Protein AF-A0A1C3E7U5-F1 (afdb_monomer_lite)

pLDDT: mean 91.64, std 12.28, range [31.23, 98.81]

InterPro domains:
  IPR004518 NTP pyrophosphohydrolase MazG-like domain [PF03819] (246-303)
  IPR005493 Ribonuclease E inhibitor RraA/RraA-like protein [PF03737] (19-162)
  IPR005493 Ribonuclease E inhibitor RraA/RraA-like protein [cd16841] (26-164)
  IPR036704 Ribonuclease E inhibitor RraA/RraA-like superfamily [SSF89562] (13-173)

Sequence (317 aa):
MQTSEIDMSFSDLATTDYGNVLGREHFFDHSIKPLWCDMPRISGPAYTVQLATGDNLMLHSAIYNAPKGSILVVDGVDCQHAVAGGNVCAVAQRRGIKGFVIAGVIRDLEEITDMQFPVYAKGIFPVPGKKEKYTLPNTPVVCGGVTVHTGDIIVADAEGIVSIPQSQAEHVFKLAKQKWQVETNITLSQWEEQHKQKIEHALAAAKQDAANLCSEDKQREDIMTLSELQKHIKSFDHAPQLADHYFLKLIEEVGELSEAIRKGNSGQPAANQLKGSIAEELYDVLYYVCALANIHHIDLDKTHELKEQLNKMKYNR

Foldseek 3Di:
DDPPPPPQQVLVDDPVLLVVPDDPLFFFAPLFAWADPPQRKAKAFEFEFEDAELAQQRVLVCLVVPAARYEYEYDNYEQAAANEELVSLVSSVVRRHQAYGYAYEHENVVSCVVVSHTYTYNYYDHHHGHNDDDDDGQDFDCRRNHTHGGGFMWIADRRGIGTHGNVCVVVSSVSSVVVVVVVVPDDPVRVVVVVVVVVVVVVVVVVVVVVVVVVVVVCVVVDQDLQNLLVVLCVPPADLVCLVVLVVQLVVLVVLLVVQVVVPQDDDDDPVPLPSHNNVSVVSNSSSVSRNCSSVVHDVVVVVVVVVVVCCVVVVD

Structure (mmCIF, N/CA/C/O backbone):
data_AF-A0A1C3E7U5-F1
#
_entry.id   AF-A0A1C3E7U5-F1
#
loop_
_atom_site.group_PDB
_atom_site.id
_atom_site.type_symbol
_atom_site.label_atom_id
_atom_site.label_alt_id
_atom_site.label_comp_id
_atom_site.label_asym_id
_atom_site.label_entity_id
_atom_site.label_seq_id
_atom_site.pdbx_PDB_ins_code
_atom_site.Cartn_x
_atom_site.Cartn_y
_atom_site.Cartn_z
_atom_site.occupancy
_atom_site.B_iso_or_equiv
_atom_site.auth_seq_id
_atom_site.auth_comp_id
_atom_site.auth_asym_id
_atom_site.auth_atom_id
_atom_site.pdbx_PDB_model_num
ATOM 1 N N . MET A 1 1 ? 5.600 -35.101 12.881 1.00 34.66 1 MET A N 1
ATOM 2 C CA . MET A 1 1 ? 4.337 -34.336 12.867 1.00 34.66 1 MET A CA 1
ATOM 3 C C . MET A 1 1 ? 4.365 -33.463 11.627 1.00 34.66 1 MET A C 1
ATOM 5 O O . MET A 1 1 ? 5.148 -32.528 11.591 1.00 34.66 1 MET A O 1
ATOM 9 N N . GLN A 1 2 ? 3.625 -33.838 10.583 1.00 31.23 2 GLN A N 1
ATOM 10 C CA . GLN A 1 2 ? 3.414 -32.981 9.415 1.00 31.23 2 GLN A CA 1
ATOM 11 C C . GLN A 1 2 ? 2.461 -31.866 9.848 1.00 31.23 2 GLN A C 1
ATOM 13 O O . GLN A 1 2 ? 1.276 -32.116 10.054 1.00 31.23 2 GLN A O 1
ATOM 18 N N . THR A 1 3 ? 2.980 -30.660 10.055 1.00 35.72 3 THR A N 1
ATOM 19 C CA . THR A 1 3 ? 2.163 -29.449 10.022 1.00 35.72 3 THR A CA 1
ATOM 20 C C . THR A 1 3 ? 1.592 -29.358 8.617 1.00 35.72 3 THR A C 1
ATOM 22 O O . THR A 1 3 ? 2.339 -29.180 7.659 1.00 35.72 3 THR A O 1
ATOM 25 N N . SER A 1 4 ? 0.286 -29.571 8.477 1.00 39.75 4 SER A N 1
ATOM 26 C CA . SER A 1 4 ? -0.436 -29.262 7.250 1.00 39.75 4 SER A CA 1
ATOM 27 C C . SER A 1 4 ? -0.258 -27.767 6.983 1.00 39.75 4 SER A C 1
ATOM 29 O O . SER A 1 4 ? -0.889 -26.953 7.658 1.00 39.75 4 SER A O 1
ATOM 31 N N . GLU A 1 5 ? 0.643 -27.405 6.070 1.00 43.31 5 GLU A N 1
ATOM 32 C CA . GLU A 1 5 ? 0.709 -26.053 5.523 1.00 43.31 5 GLU A CA 1
ATOM 33 C C . GLU A 1 5 ? -0.662 -25.761 4.917 1.00 43.31 5 GLU A C 1
ATOM 35 O O . GLU A 1 5 ? -1.066 -26.358 3.919 1.00 43.31 5 GLU A O 1
ATOM 40 N N . ILE A 1 6 ? -1.432 -24.906 5.586 1.00 51.03 6 ILE A N 1
ATOM 41 C CA . ILE A 1 6 ? -2.613 -24.308 4.982 1.00 51.03 6 ILE A CA 1
ATOM 42 C C . ILE A 1 6 ? -2.063 -23.465 3.834 1.00 51.03 6 ILE A C 1
ATOM 44 O O . ILE A 1 6 ? -1.372 -22.480 4.085 1.00 51.03 6 ILE A O 1
ATOM 48 N N . ASP A 1 7 ? -2.328 -23.876 2.596 1.00 63.94 7 ASP A N 1
ATOM 49 C CA . ASP A 1 7 ? -2.022 -23.081 1.409 1.00 63.94 7 ASP A CA 1
ATOM 50 C C . ASP A 1 7 ? -2.864 -21.795 1.475 1.00 63.94 7 ASP A C 1
ATOM 52 O O . ASP A 1 7 ? -4.066 -21.783 1.197 1.00 63.94 7 ASP A O 1
ATOM 56 N N . MET A 1 8 ? -2.266 -20.728 2.009 1.00 84.62 8 MET A N 1
ATOM 57 C CA . MET A 1 8 ? -2.903 -19.426 2.170 1.00 84.62 8 MET A CA 1
ATOM 58 C C . MET A 1 8 ? -2.777 -18.660 0.858 1.00 84.62 8 MET A C 1
ATOM 60 O O . MET A 1 8 ? -1.801 -17.949 0.622 1.00 84.62 8 MET A O 1
ATOM 64 N N . SER A 1 9 ? -3.790 -18.788 0.006 1.00 92.06 9 SER A N 1
ATOM 65 C CA . SER A 1 9 ? -3.931 -17.940 -1.176 1.00 92.06 9 SER A CA 1
ATOM 66 C C . SER A 1 9 ? -4.471 -16.572 -0.755 1.00 92.06 9 SER A C 1
ATOM 68 O O . SER A 1 9 ? -5.676 -16.359 -0.633 1.00 92.06 9 SER A O 1
ATOM 70 N N . PHE A 1 10 ? -3.571 -15.622 -0.498 1.00 96.94 10 PHE A N 1
ATOM 71 C CA . PHE A 1 10 ? -3.939 -14.259 -0.091 1.00 96.94 10 PHE A CA 1
ATOM 72 C C . PHE A 1 10 ? -4.788 -13.527 -1.142 1.00 96.94 10 PHE A C 1
ATOM 74 O O . PHE A 1 10 ? -5.588 -12.662 -0.791 1.00 96.94 10 PHE A O 1
ATOM 81 N N . SER A 1 11 ? -4.668 -13.903 -2.416 1.00 95.75 11 SER A N 1
ATOM 82 C CA . SER A 1 11 ? -5.506 -13.409 -3.509 1.00 95.75 11 SER A CA 1
ATOM 83 C C . SER A 1 11 ? -6.951 -13.924 -3.481 1.00 95.75 11 SER A C 1
ATOM 85 O O . SER A 1 11 ? -7.775 -13.433 -4.246 1.00 95.75 11 SER A O 1
ATOM 87 N N . ASP A 1 12 ? -7.312 -14.865 -2.608 1.00 95.75 12 ASP A N 1
ATOM 88 C CA . ASP A 1 12 ? -8.716 -15.283 -2.467 1.00 95.75 12 ASP A CA 1
ATOM 89 C C . ASP A 1 12 ? -9.592 -14.158 -1.890 1.00 95.75 12 ASP A C 1
ATOM 91 O O . ASP A 1 12 ? -10.795 -14.117 -2.138 1.00 95.75 12 ASP A O 1
ATOM 95 N N . LEU A 1 13 ? -8.983 -13.224 -1.153 1.00 96.75 13 LEU A N 1
ATOM 96 C CA . LEU A 1 13 ? -9.640 -12.074 -0.533 1.00 96.75 13 LEU A CA 1
ATOM 97 C C . LEU A 1 13 ? -9.304 -10.779 -1.282 1.00 96.75 13 LEU A C 1
ATOM 99 O O . LEU A 1 13 ? -8.220 -10.645 -1.857 1.00 96.75 13 LEU A O 1
ATOM 103 N N . ALA A 1 14 ? -10.244 -9.837 -1.294 1.00 97.12 14 ALA A N 1
ATOM 104 C CA . ALA A 1 14 ? -10.065 -8.507 -1.864 1.00 97.12 14 ALA A CA 1
ATOM 105 C C . ALA A 1 14 ? -9.160 -7.634 -1.001 1.00 97.12 14 ALA A C 1
ATOM 107 O O . ALA A 1 14 ? -9.044 -7.830 0.209 1.00 97.12 14 ALA A O 1
ATOM 108 N N . THR A 1 15 ? -8.546 -6.618 -1.606 1.00 97.75 15 THR A N 1
ATOM 109 C CA . THR A 1 15 ? -7.793 -5.614 -0.837 1.00 97.75 15 THR A CA 1
ATOM 110 C C . THR A 1 15 ? -8.678 -4.905 0.196 1.00 97.75 15 THR A C 1
ATOM 112 O O . THR A 1 15 ? -8.207 -4.596 1.291 1.00 97.75 15 THR A O 1
ATOM 115 N N . THR A 1 16 ? -9.975 -4.751 -0.086 1.00 97.25 16 THR A N 1
ATOM 116 C CA . THR A 1 16 ? -10.989 -4.220 0.840 1.00 97.25 16 THR A CA 1
ATOM 117 C C . THR A 1 16 ? -11.242 -5.122 2.053 1.00 97.25 16 THR A C 1
ATOM 119 O O . THR A 1 16 ? -11.399 -4.607 3.160 1.00 97.25 16 THR A O 1
ATOM 122 N N . ASP A 1 17 ? -11.158 -6.449 1.909 1.00 97.81 17 ASP A N 1
ATOM 123 C CA . ASP A 1 17 ? -11.249 -7.390 3.040 1.00 97.81 17 ASP A CA 1
ATOM 124 C C . ASP A 1 17 ? -10.085 -7.202 4.019 1.00 97.81 17 ASP A C 1
ATOM 126 O O . ASP A 1 17 ? -10.262 -7.249 5.240 1.00 97.81 17 ASP A O 1
ATOM 130 N N . TYR A 1 18 ? -8.888 -6.928 3.492 1.00 98.06 18 TYR A N 1
ATOM 131 C CA . TYR A 1 18 ? -7.738 -6.545 4.311 1.00 98.06 18 TYR A CA 1
ATOM 132 C C . TYR A 1 18 ? -7.902 -5.134 4.900 1.00 98.06 18 TYR A C 1
ATOM 134 O O . TYR A 1 18 ? -7.480 -4.893 6.030 1.00 98.06 18 TYR A O 1
ATOM 142 N N . GLY A 1 19 ? -8.564 -4.215 4.188 1.00 96.94 19 GLY A N 1
ATOM 143 C CA . GLY A 1 19 ? -8.924 -2.871 4.672 1.00 96.94 19 GLY A CA 1
ATOM 144 C C . GLY A 1 19 ? -9.853 -2.879 5.883 1.00 96.94 19 GLY A C 1
ATOM 145 O O . GLY A 1 19 ? -9.800 -1.980 6.717 1.00 96.94 19 GLY A O 1
ATOM 146 N N . ASN A 1 20 ? -10.640 -3.941 6.045 1.00 94.44 20 ASN A N 1
ATOM 147 C CA . ASN A 1 20 ? -11.487 -4.135 7.217 1.00 94.44 20 ASN A CA 1
ATOM 148 C C . ASN A 1 20 ? -10.706 -4.573 8.471 1.00 94.44 20 ASN A C 1
ATOM 150 O O . ASN A 1 20 ? -11.300 -4.647 9.555 1.00 94.44 20 ASN A O 1
ATOM 154 N N . VAL A 1 21 ? -9.417 -4.919 8.358 1.00 96.69 21 VAL A N 1
ATOM 155 C CA . VAL A 1 21 ? -8.610 -5.463 9.469 1.00 96.69 21 VAL A CA 1
ATOM 156 C C . VAL A 1 21 ? -7.288 -4.735 9.713 1.00 96.69 21 VAL A C 1
ATOM 158 O O . VAL A 1 21 ? -6.819 -4.740 10.848 1.00 96.69 21 VAL A O 1
ATOM 161 N N . LEU A 1 22 ? -6.696 -4.114 8.693 1.00 96.44 22 LEU A N 1
ATOM 162 C CA . LEU A 1 22 ? -5.431 -3.382 8.783 1.00 96.44 22 LEU A CA 1
ATOM 163 C C . LEU A 1 22 ? -5.639 -1.864 8.818 1.00 96.44 22 LEU A C 1
ATOM 165 O O . LEU A 1 22 ? -6.626 -1.342 8.305 1.00 96.44 22 LEU A O 1
ATOM 169 N N . GLY A 1 23 ? -4.665 -1.153 9.394 1.00 95.38 23 GLY A N 1
ATOM 170 C CA . GLY A 1 23 ? -4.602 0.308 9.376 1.00 95.38 23 GLY A CA 1
ATOM 171 C C . GLY A 1 23 ? -4.174 0.883 8.019 1.00 95.38 23 GLY A C 1
ATOM 172 O O . GLY A 1 23 ? -3.614 0.192 7.163 1.00 95.38 23 GLY A O 1
ATOM 173 N N . ARG A 1 24 ? -4.424 2.185 7.821 1.00 96.06 24 ARG A N 1
ATOM 174 C CA . ARG A 1 24 ? -4.169 2.924 6.567 1.00 96.06 24 ARG A CA 1
ATOM 175 C C . ARG A 1 24 ? -2.705 2.873 6.119 1.00 96.06 24 ARG A C 1
ATOM 177 O O . ARG A 1 24 ? -2.439 2.951 4.920 1.00 96.06 24 ARG A O 1
ATOM 184 N N . GLU A 1 25 ? -1.777 2.753 7.056 1.00 96.19 25 GLU A N 1
ATOM 185 C CA . GLU A 1 25 ? -0.329 2.679 6.853 1.00 96.19 25 GLU A CA 1
ATOM 186 C C . GLU A 1 25 ? 0.126 1.462 6.034 1.00 96.19 25 GLU A C 1
ATOM 188 O O . GLU A 1 25 ? 1.237 1.466 5.511 1.00 96.19 25 GLU A O 1
ATOM 193 N N . HIS A 1 26 ? -0.733 0.451 5.876 1.00 98.19 26 HIS A N 1
ATOM 194 C CA . HIS A 1 26 ? -0.467 -0.736 5.059 1.00 98.19 26 HIS A CA 1
ATOM 195 C C . HIS A 1 26 ? -0.867 -0.580 3.585 1.00 98.19 26 HIS A C 1
ATOM 197 O O . HIS A 1 26 ? -0.514 -1.427 2.762 1.00 98.19 26 HIS A O 1
ATOM 203 N N . PHE A 1 27 ? -1.611 0.475 3.243 1.00 98.56 27 PHE A N 1
ATOM 204 C CA . PHE A 1 27 ? -2.204 0.667 1.919 1.00 98.56 27 PHE A CA 1
ATOM 205 C C . PHE A 1 27 ? -1.421 1.688 1.106 1.00 98.56 27 PHE A C 1
ATOM 207 O O . PHE A 1 27 ? -1.154 2.804 1.563 1.00 98.56 27 PHE A O 1
ATOM 214 N N . PHE A 1 28 ? -1.069 1.310 -0.120 1.00 98.62 28 PHE A N 1
ATOM 215 C CA . PHE A 1 28 ? -0.284 2.164 -1.003 1.00 98.62 28 PHE A CA 1
ATOM 216 C C . PHE A 1 28 ? -1.102 3.377 -1.446 1.00 98.62 28 PHE A C 1
ATOM 218 O O . PHE A 1 28 ? -2.333 3.356 -1.495 1.00 98.62 28 PHE A O 1
ATOM 225 N N . ASP A 1 29 ? -0.400 4.457 -1.768 1.00 97.69 29 ASP A N 1
ATOM 226 C CA . ASP A 1 29 ? -0.991 5.651 -2.349 1.00 97.69 29 ASP A CA 1
ATOM 227 C C . ASP A 1 29 ? -1.777 5.324 -3.627 1.00 97.69 29 ASP A C 1
ATOM 229 O O . ASP A 1 29 ? -1.282 4.636 -4.523 1.00 97.69 29 ASP A O 1
ATOM 233 N N . HIS A 1 30 ? -2.991 5.870 -3.724 1.00 96.44 30 HIS A N 1
ATOM 234 C CA . HIS A 1 30 ? -3.942 5.571 -4.796 1.00 96.44 30 HIS A CA 1
ATOM 235 C C . HIS A 1 30 ? -3.457 5.998 -6.193 1.00 96.44 30 HIS A C 1
ATOM 237 O O . HIS A 1 30 ? -4.072 5.640 -7.200 1.00 96.44 30 HIS A O 1
ATOM 243 N N . SER A 1 31 ? -2.389 6.803 -6.286 1.00 97.12 31 SER A N 1
ATOM 244 C CA . SER A 1 31 ? -1.762 7.103 -7.573 1.00 97.12 31 SER A CA 1
ATOM 245 C C . SER A 1 31 ? -1.137 5.863 -8.210 1.00 97.12 31 SER A C 1
ATOM 247 O O . SER A 1 31 ? -1.054 5.817 -9.434 1.00 97.12 31 SER A O 1
ATOM 249 N N . ILE A 1 32 ? -0.737 4.857 -7.423 1.00 98.25 32 ILE A N 1
ATOM 250 C CA . ILE A 1 32 ? -0.240 3.571 -7.917 1.00 98.25 32 ILE A CA 1
ATOM 251 C C . ILE A 1 32 ? -1.440 2.647 -8.126 1.00 98.25 32 ILE A C 1
ATOM 253 O O . ILE A 1 32 ? -2.043 2.164 -7.171 1.00 98.25 32 ILE A O 1
ATOM 257 N N . LYS A 1 33 ? -1.791 2.406 -9.387 1.00 97.19 33 LYS A N 1
ATOM 258 C CA . LYS A 1 33 ? -3.051 1.759 -9.770 1.00 97.19 33 LYS A CA 1
ATOM 259 C C . LYS A 1 33 ? -2.854 0.754 -10.907 1.00 97.19 33 LYS A C 1
ATOM 261 O O . LYS A 1 33 ? -1.823 0.817 -11.587 1.00 97.19 33 LYS A O 1
ATOM 266 N N . PRO A 1 34 ? -3.812 -0.161 -11.143 1.00 97.50 34 PRO A N 1
ATOM 267 C CA . PRO A 1 34 ? -3.838 -0.948 -12.373 1.00 97.50 34 PRO A CA 1
ATOM 268 C C . PRO A 1 34 ? -3.815 -0.036 -13.604 1.00 97.50 34 PRO A C 1
ATOM 270 O O . PRO A 1 34 ? -4.486 0.998 -13.642 1.00 97.50 34 PRO A O 1
ATOM 273 N N . LEU A 1 35 ? -3.038 -0.415 -14.618 1.00 95.69 35 LEU A N 1
ATOM 274 C CA . LEU A 1 35 ? -2.914 0.368 -15.853 1.00 95.69 35 LEU A CA 1
ATOM 275 C C . LEU A 1 35 ? -3.845 -0.089 -16.982 1.00 95.69 35 LEU A C 1
ATOM 277 O O . LEU A 1 35 ? -3.941 0.595 -17.998 1.00 95.69 35 LEU A O 1
ATOM 281 N N . TRP A 1 36 ? -4.526 -1.218 -16.809 1.00 95.81 36 TRP A N 1
ATOM 282 C CA . TRP A 1 36 ? -5.456 -1.787 -17.780 1.00 95.81 36 TRP A CA 1
ATOM 283 C C . TRP A 1 36 ? -6.634 -2.463 -17.064 1.00 95.81 36 TRP A C 1
ATOM 285 O O . TRP A 1 36 ? -6.552 -2.792 -15.878 1.00 95.81 36 TRP A O 1
ATOM 295 N N . CYS A 1 37 ? -7.761 -2.585 -17.769 1.00 93.25 37 CYS A N 1
ATOM 296 C CA . CYS A 1 37 ? -9.002 -3.141 -17.220 1.00 93.25 37 CYS A CA 1
ATOM 297 C C . CYS A 1 37 ? -8.900 -4.659 -17.056 1.00 93.25 37 CYS A C 1
ATOM 299 O O . CYS A 1 37 ? -8.193 -5.304 -17.816 1.00 93.25 37 CYS A O 1
ATOM 301 N N . ASP A 1 38 ? -9.628 -5.231 -16.098 1.00 92.19 38 ASP A N 1
ATOM 302 C CA . ASP A 1 38 ? -9.680 -6.686 -15.871 1.00 92.19 38 ASP A CA 1
ATOM 303 C C . ASP A 1 38 ? -8.323 -7.328 -15.526 1.00 92.19 38 ASP A C 1
ATOM 305 O O . ASP A 1 38 ? -8.110 -8.530 -15.705 1.00 92.19 38 ASP A O 1
ATOM 309 N N . MET A 1 39 ? -7.396 -6.529 -14.990 1.00 95.81 39 MET A N 1
ATOM 310 C CA . MET A 1 39 ? -6.121 -7.027 -14.490 1.00 95.81 39 MET A CA 1
ATOM 311 C C . MET A 1 39 ? -6.351 -8.011 -13.334 1.00 95.81 39 MET A C 1
ATOM 313 O O . MET A 1 39 ? -7.094 -7.689 -12.401 1.00 95.81 39 MET A O 1
ATOM 317 N N . PRO A 1 40 ? -5.735 -9.209 -13.357 1.00 92.75 40 PRO A N 1
ATOM 318 C CA . PRO A 1 40 ? -6.007 -10.206 -12.340 1.00 92.75 40 PRO A CA 1
ATOM 319 C C . PRO A 1 40 ? -5.470 -9.744 -10.987 1.00 92.75 40 PRO A C 1
ATOM 321 O O . PRO A 1 40 ? -4.378 -9.174 -10.884 1.00 92.75 40 PRO A O 1
ATOM 324 N N . ARG A 1 41 ? -6.226 -10.057 -9.931 1.00 97.00 41 ARG A N 1
ATOM 325 C CA . ARG A 1 41 ? -5.736 -9.931 -8.562 1.00 97.00 41 ARG A CA 1
ATOM 326 C C . ARG A 1 41 ? -4.525 -10.836 -8.380 1.00 97.00 41 ARG A C 1
ATOM 328 O O . ARG A 1 41 ? -4.528 -11.998 -8.788 1.00 97.00 41 ARG A O 1
ATOM 335 N N . ILE A 1 42 ? -3.506 -10.306 -7.722 1.00 98.12 42 ILE A N 1
ATOM 336 C CA . ILE A 1 42 ? -2.292 -11.046 -7.400 1.00 98.12 42 ILE A CA 1
ATOM 337 C C . ILE A 1 42 ? -2.005 -10.991 -5.912 1.00 98.12 42 ILE A C 1
ATOM 339 O O . ILE A 1 42 ? -2.326 -10.019 -5.230 1.00 98.12 42 ILE A O 1
ATOM 343 N N . SER A 1 43 ? -1.328 -12.029 -5.435 1.00 98.56 43 SER A N 1
ATOM 344 C CA . SER A 1 43 ? -0.646 -11.991 -4.153 1.00 98.56 43 SER A CA 1
ATOM 345 C C . SER A 1 43 ? 0.686 -12.724 -4.206 1.00 98.56 43 SER A C 1
ATOM 347 O O . SER A 1 43 ? 0.841 -13.677 -4.976 1.00 98.56 43 SER A O 1
ATOM 349 N N . GLY A 1 44 ? 1.633 -12.305 -3.374 1.00 98.19 44 GLY A N 1
ATOM 350 C CA . GLY A 1 44 ? 2.938 -12.949 -3.258 1.00 98.19 44 GLY A CA 1
ATOM 351 C C . GLY A 1 44 ? 3.902 -12.176 -2.360 1.00 98.19 44 GLY A C 1
ATOM 352 O O . GLY A 1 44 ? 3.629 -11.025 -2.014 1.00 98.19 44 GLY A O 1
ATOM 353 N N . PRO A 1 45 ? 5.036 -12.789 -1.979 1.00 98.38 45 PRO A N 1
ATOM 354 C CA . PRO A 1 45 ? 6.050 -12.115 -1.183 1.00 98.38 45 PRO A CA 1
ATOM 355 C C . PRO A 1 45 ? 6.694 -10.974 -1.977 1.00 98.38 45 PRO A C 1
ATOM 357 O O . PRO A 1 45 ? 7.086 -11.140 -3.139 1.00 98.38 45 PRO A O 1
ATOM 360 N N . ALA A 1 46 ? 6.841 -9.824 -1.333 1.00 98.62 46 ALA A N 1
ATOM 361 C CA . ALA A 1 46 ? 7.543 -8.669 -1.850 1.00 98.62 46 ALA A CA 1
ATOM 362 C C . ALA A 1 46 ? 9.017 -9.014 -2.067 1.00 98.62 46 ALA A C 1
ATOM 364 O O . ALA A 1 46 ? 9.678 -9.582 -1.196 1.00 98.62 46 ALA A O 1
ATOM 365 N N . TYR A 1 47 ? 9.546 -8.612 -3.214 1.00 98.62 47 TYR A N 1
ATOM 366 C CA . TYR A 1 47 ? 10.975 -8.465 -3.441 1.00 98.62 47 TYR A CA 1
ATOM 367 C C . TYR A 1 47 ? 11.246 -6.979 -3.649 1.00 98.62 47 TYR A C 1
ATOM 369 O O . TYR A 1 47 ? 10.820 -6.398 -4.652 1.00 98.62 47 TYR A O 1
ATOM 377 N N . THR A 1 48 ? 11.882 -6.341 -2.671 1.00 98.50 48 THR A N 1
ATOM 378 C CA . THR A 1 48 ? 12.023 -4.883 -2.657 1.00 98.50 48 THR A CA 1
ATOM 379 C C . THR A 1 48 ? 13.183 -4.436 -3.536 1.00 98.50 48 THR A C 1
ATOM 381 O O . THR A 1 48 ? 14.270 -5.017 -3.527 1.00 98.50 48 THR A O 1
ATOM 384 N N . VAL A 1 49 ? 12.949 -3.389 -4.326 1.00 98.00 49 VAL A N 1
ATOM 385 C CA . VAL A 1 49 ? 13.922 -2.856 -5.277 1.00 98.00 49 VAL A CA 1
ATOM 386 C C . VAL A 1 49 ? 13.984 -1.344 -5.137 1.00 98.00 49 VAL A C 1
ATOM 388 O O . VAL A 1 49 ? 13.112 -0.617 -5.610 1.00 98.00 49 VAL A O 1
ATOM 391 N N . GLN A 1 50 ? 15.056 -0.862 -4.518 1.00 97.75 50 GLN A N 1
ATOM 392 C CA . GLN A 1 50 ? 15.389 0.554 -4.542 1.00 97.75 50 GLN A CA 1
ATOM 393 C C . GLN A 1 50 ? 16.051 0.877 -5.882 1.00 97.75 50 GLN A C 1
ATOM 395 O O . GLN A 1 50 ? 17.067 0.276 -6.215 1.00 97.75 50 GLN A O 1
ATOM 400 N N . LEU A 1 51 ? 15.526 1.827 -6.646 1.00 97.06 51 LEU A N 1
ATOM 401 C CA . LEU A 1 51 ? 16.187 2.380 -7.828 1.00 97.06 51 LEU A CA 1
ATOM 402 C C . LEU A 1 51 ? 16.814 3.739 -7.514 1.00 97.06 51 LEU A C 1
ATOM 404 O O . LEU A 1 51 ? 16.680 4.285 -6.415 1.00 97.06 51 LEU A O 1
ATOM 408 N N . ALA A 1 52 ? 17.528 4.265 -8.503 1.00 96.25 52 ALA A N 1
ATOM 409 C CA . ALA A 1 52 ? 17.959 5.649 -8.538 1.00 96.25 52 ALA A CA 1
ATOM 410 C C . ALA A 1 52 ? 17.218 6.378 -9.663 1.00 96.25 52 ALA A C 1
ATOM 412 O O . ALA A 1 52 ? 16.961 5.804 -10.721 1.00 96.25 52 ALA A O 1
ATOM 413 N N . THR A 1 53 ? 16.932 7.663 -9.462 1.00 95.38 53 THR A N 1
ATOM 414 C CA . THR A 1 53 ? 16.184 8.487 -10.418 1.00 95.38 53 THR A CA 1
ATOM 415 C C . THR A 1 53 ? 16.773 8.405 -11.833 1.00 95.38 53 THR A C 1
ATOM 417 O O . THR A 1 53 ? 17.992 8.565 -12.016 1.00 95.38 53 THR A O 1
ATOM 420 N N . GLY A 1 54 ? 15.901 8.160 -12.817 1.00 96.19 54 GLY A N 1
ATOM 421 C CA . GLY A 1 54 ? 16.241 7.979 -14.229 1.00 96.19 54 GLY A CA 1
ATOM 422 C C . GLY A 1 54 ? 16.913 6.650 -14.598 1.00 96.19 54 GLY A C 1
ATOM 423 O O . GLY A 1 54 ? 17.390 6.523 -15.726 1.00 96.19 54 GLY A O 1
ATOM 424 N N . ASP A 1 55 ? 16.984 5.669 -13.694 1.00 97.69 55 ASP A N 1
ATOM 425 C CA . ASP A 1 55 ? 17.697 4.401 -13.901 1.00 97.69 55 ASP A CA 1
ATOM 426 C C . ASP A 1 55 ? 16.827 3.172 -13.587 1.00 97.69 55 ASP A C 1
ATOM 428 O O . ASP A 1 55 ? 16.005 3.200 -12.674 1.00 97.69 55 ASP A O 1
ATOM 432 N N . ASN A 1 56 ? 17.009 2.080 -14.335 1.00 97.50 56 ASN A N 1
ATOM 433 C CA . ASN A 1 56 ? 16.296 0.813 -14.154 1.00 97.50 56 ASN A CA 1
ATOM 434 C C . ASN A 1 56 ? 17.209 -0.419 -14.031 1.00 97.50 56 ASN A C 1
ATOM 436 O O . ASN A 1 56 ? 16.700 -1.543 -14.020 1.00 97.50 56 ASN A O 1
ATOM 440 N N . LEU A 1 57 ? 18.533 -0.252 -13.887 1.00 98.06 57 LEU A N 1
ATOM 441 C CA . LEU A 1 57 ? 19.494 -1.358 -13.763 1.00 98.06 57 LEU A CA 1
ATOM 442 C C . LEU A 1 57 ? 19.073 -2.372 -12.695 1.00 98.06 57 LEU A C 1
ATOM 444 O O . LEU A 1 57 ? 19.082 -3.583 -12.928 1.00 98.06 57 LEU A O 1
ATOM 448 N N . MET A 1 58 ? 18.675 -1.876 -11.527 1.00 98.12 58 MET A N 1
ATOM 449 C CA . MET A 1 58 ? 18.384 -2.735 -10.385 1.00 98.12 58 MET A CA 1
ATOM 450 C C . MET A 1 58 ? 17.037 -3.459 -10.502 1.00 98.12 58 MET A C 1
ATOM 452 O O . MET A 1 58 ? 16.918 -4.557 -9.962 1.00 98.12 58 MET A O 1
ATOM 456 N N . LEU A 1 59 ? 16.081 -2.966 -11.307 1.00 98.12 59 LEU A N 1
ATOM 457 C CA . LEU A 1 59 ? 14.891 -3.748 -11.677 1.00 98.12 59 LEU A CA 1
ATOM 458 C C . LEU A 1 59 ? 15.300 -4.947 -12.534 1.00 98.12 59 LEU A C 1
ATOM 460 O O . LEU A 1 59 ? 14.886 -6.075 -12.272 1.00 98.12 59 LEU A O 1
ATOM 464 N N . HIS A 1 60 ? 16.135 -4.707 -13.549 1.00 98.25 60 HIS A N 1
ATOM 465 C CA . HIS A 1 60 ? 16.633 -5.777 -14.405 1.00 98.25 60 HIS A CA 1
ATOM 466 C C . HIS A 1 60 ? 17.377 -6.832 -13.585 1.00 98.25 60 HIS A C 1
ATOM 468 O O . HIS A 1 60 ? 17.103 -8.016 -13.747 1.00 98.25 60 HIS A O 1
ATOM 474 N N . SER A 1 61 ? 18.257 -6.415 -12.670 1.00 98.12 61 SER A N 1
ATOM 475 C CA . SER A 1 61 ? 18.928 -7.327 -11.739 1.00 98.12 61 SER A CA 1
ATOM 476 C C . SER A 1 61 ? 17.925 -8.115 -10.886 1.00 98.12 61 SER A C 1
ATOM 478 O O . SER A 1 61 ? 18.017 -9.340 -10.800 1.00 98.12 61 SER A O 1
ATOM 480 N N . ALA A 1 62 ? 16.922 -7.452 -10.306 1.00 98.19 62 ALA A N 1
ATOM 481 C CA . ALA A 1 62 ? 15.928 -8.094 -9.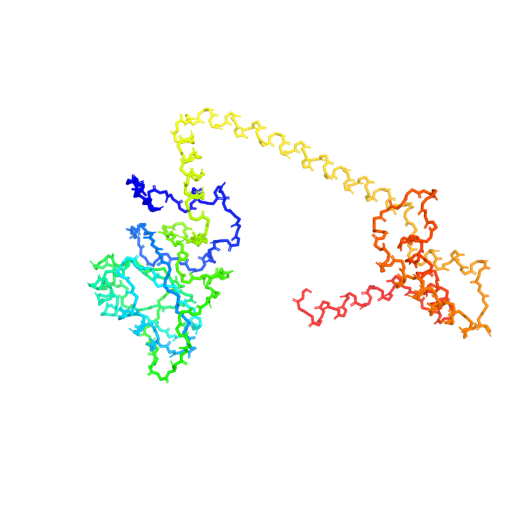450 1.00 98.19 62 ALA A CA 1
ATOM 482 C C . ALA A 1 62 ? 15.131 -9.191 -10.173 1.00 98.19 62 ALA A C 1
ATOM 484 O O . ALA A 1 62 ? 14.910 -10.248 -9.595 1.00 98.19 62 ALA A O 1
ATOM 485 N N . ILE A 1 63 ? 14.793 -9.015 -11.455 1.00 98.50 63 ILE A N 1
ATOM 486 C CA . ILE A 1 63 ? 14.111 -10.049 -12.259 1.00 98.50 63 ILE A CA 1
ATOM 487 C C . ILE A 1 63 ? 14.903 -11.368 -12.294 1.00 98.50 63 ILE A C 1
ATOM 489 O O . ILE A 1 63 ? 14.316 -12.452 -12.310 1.00 98.50 63 ILE A O 1
ATOM 493 N N . TYR A 1 64 ? 16.237 -11.299 -12.286 1.00 98.12 64 TYR A N 1
ATOM 494 C CA . TYR A 1 64 ? 17.093 -12.486 -12.295 1.00 98.12 64 TYR A CA 1
ATOM 495 C C . TYR A 1 64 ? 17.332 -13.093 -10.908 1.00 98.12 64 TYR A C 1
ATOM 497 O O . TYR A 1 64 ? 17.691 -14.266 -10.830 1.00 98.12 64 TYR A O 1
ATOM 505 N N . ASN A 1 65 ? 17.111 -12.341 -9.832 1.00 97.62 65 ASN A N 1
ATOM 506 C CA . ASN A 1 65 ? 17.456 -12.759 -8.470 1.00 97.62 65 ASN A CA 1
ATOM 507 C C . ASN A 1 65 ? 16.236 -13.074 -7.594 1.00 97.62 65 ASN A C 1
ATOM 509 O O . ASN A 1 65 ? 16.348 -13.858 -6.654 1.00 97.62 65 ASN A O 1
ATOM 513 N N . ALA A 1 66 ? 15.077 -12.496 -7.903 1.00 97.88 66 ALA A N 1
ATOM 514 C CA . ALA A 1 66 ? 13.861 -12.702 -7.138 1.00 97.88 66 ALA A CA 1
ATOM 515 C C . ALA A 1 66 ? 13.362 -14.159 -7.253 1.00 97.88 66 ALA A C 1
ATOM 517 O O . ALA A 1 66 ? 13.353 -14.725 -8.355 1.00 97.88 66 ALA A O 1
ATOM 518 N N . PRO A 1 67 ? 12.936 -14.777 -6.135 1.00 97.94 67 PRO A N 1
ATOM 519 C CA . PRO A 1 67 ? 12.308 -16.090 -6.154 1.00 97.94 67 PRO A CA 1
ATOM 520 C C . PRO A 1 67 ? 11.055 -16.135 -7.038 1.00 97.94 67 PRO A C 1
ATOM 522 O O . PRO A 1 67 ? 10.328 -15.154 -7.207 1.00 97.94 67 PRO A O 1
ATOM 525 N N . LYS A 1 68 ? 10.755 -17.322 -7.574 1.00 98.38 68 LYS A N 1
ATOM 526 C CA . LYS A 1 68 ? 9.478 -17.574 -8.249 1.00 98.38 68 LYS A CA 1
ATOM 527 C C . LYS A 1 68 ? 8.325 -17.306 -7.275 1.00 98.38 68 LYS A C 1
ATOM 529 O O . LYS A 1 68 ? 8.358 -17.766 -6.140 1.00 98.38 68 LYS A O 1
ATOM 534 N N . GLY A 1 69 ? 7.290 -16.613 -7.742 1.00 98.12 69 GLY A N 1
ATOM 535 C CA . GLY A 1 69 ? 6.140 -16.208 -6.934 1.00 98.12 69 GLY A CA 1
ATOM 536 C C . GLY A 1 69 ? 6.240 -14.790 -6.371 1.00 98.12 69 GLY A C 1
ATOM 537 O O . GLY A 1 69 ? 5.230 -14.273 -5.903 1.00 98.12 69 GLY A O 1
ATOM 538 N N . SER A 1 70 ? 7.406 -14.142 -6.442 1.00 98.50 70 SER A N 1
ATOM 539 C CA . SER A 1 70 ? 7.584 -12.791 -5.907 1.00 98.50 70 SER A CA 1
ATOM 540 C C . SER A 1 70 ? 6.834 -11.718 -6.695 1.00 98.50 70 SER A C 1
ATOM 542 O O . SER A 1 70 ? 6.639 -11.826 -7.909 1.00 98.50 70 SER A O 1
ATOM 544 N N . ILE A 1 71 ? 6.481 -10.644 -5.991 1.00 98.81 71 ILE A N 1
ATOM 545 C CA . ILE A 1 71 ? 6.030 -9.370 -6.558 1.00 98.81 71 ILE A CA 1
ATOM 546 C C . ILE A 1 71 ? 7.155 -8.360 -6.343 1.00 98.81 71 ILE A C 1
ATOM 548 O O . ILE A 1 71 ? 7.598 -8.172 -5.211 1.00 98.81 71 ILE A O 1
ATOM 552 N N . LEU A 1 72 ? 7.645 -7.720 -7.408 1.00 98.69 72 LEU A N 1
ATOM 553 C CA . LEU A 1 72 ? 8.683 -6.699 -7.241 1.00 98.69 72 LEU A CA 1
ATOM 554 C C . LEU A 1 72 ? 8.033 -5.385 -6.826 1.00 98.69 72 LEU A C 1
ATOM 556 O O . LEU A 1 72 ? 7.181 -4.866 -7.547 1.00 98.69 72 LEU A O 1
ATOM 560 N N . VAL A 1 73 ? 8.472 -4.848 -5.690 1.00 98.69 73 VAL A N 1
ATOM 561 C CA . VAL A 1 73 ? 8.019 -3.560 -5.158 1.00 98.69 73 VAL A CA 1
ATOM 562 C C . VAL A 1 73 ? 9.143 -2.552 -5.331 1.00 98.69 73 VAL A C 1
ATOM 564 O O . VAL A 1 73 ? 10.220 -2.709 -4.755 1.00 98.69 73 VAL A O 1
ATOM 567 N N . VAL A 1 74 ? 8.904 -1.548 -6.168 1.00 98.25 74 VAL A N 1
ATOM 568 C CA . VAL A 1 74 ? 9.944 -0.701 -6.748 1.00 98.25 74 VAL A CA 1
ATOM 569 C C . VAL A 1 74 ? 9.730 0.758 -6.362 1.00 98.25 74 VAL A C 1
ATOM 571 O O . VAL A 1 74 ? 8.660 1.326 -6.600 1.00 98.25 74 VAL A O 1
ATOM 574 N N . ASP A 1 75 ? 10.772 1.373 -5.810 1.00 96.56 75 ASP A N 1
ATOM 575 C CA . ASP A 1 75 ? 10.801 2.787 -5.420 1.00 96.56 75 ASP A CA 1
ATOM 576 C C . ASP A 1 75 ? 12.094 3.485 -5.900 1.00 96.56 75 ASP A C 1
ATOM 578 O O . ASP A 1 75 ? 12.939 2.856 -6.536 1.00 96.56 75 ASP A O 1
ATOM 582 N N . GLY A 1 76 ? 12.259 4.788 -5.640 1.00 87.25 76 GLY A N 1
ATOM 583 C CA . GLY A 1 76 ? 13.454 5.559 -6.017 1.00 87.25 76 GLY A CA 1
ATOM 584 C C . GLY A 1 76 ? 13.450 6.068 -7.455 1.00 87.25 76 GLY A C 1
ATOM 585 O O . GLY A 1 76 ? 14.504 6.326 -8.039 1.00 87.25 76 GLY A O 1
ATOM 586 N N . VAL A 1 77 ? 12.260 6.181 -8.036 1.00 89.62 77 VAL A N 1
ATOM 587 C CA . VAL A 1 77 ? 12.024 6.494 -9.448 1.00 89.62 77 VAL A CA 1
ATOM 588 C C . VAL A 1 77 ? 11.439 7.895 -9.626 1.00 89.62 77 VAL A C 1
ATOM 590 O O . VAL A 1 77 ? 10.973 8.518 -8.676 1.00 89.62 77 VAL A O 1
ATOM 593 N N . ASP A 1 78 ? 11.457 8.393 -10.861 1.00 89.44 78 ASP A N 1
ATOM 594 C CA . ASP A 1 78 ? 10.673 9.558 -11.279 1.00 89.44 78 ASP A CA 1
ATOM 595 C C . ASP A 1 78 ? 9.462 9.119 -12.128 1.00 89.44 78 ASP A C 1
ATOM 597 O O . ASP A 1 78 ? 9.199 7.931 -12.322 1.00 89.44 78 ASP A O 1
ATOM 601 N N . CYS A 1 79 ? 8.695 10.092 -12.620 1.00 95.94 79 CYS A N 1
ATOM 602 C CA . CYS A 1 79 ? 7.646 9.876 -13.625 1.00 95.94 79 CYS A CA 1
ATOM 603 C C . CYS A 1 79 ? 8.067 10.370 -15.024 1.00 95.94 79 CYS A C 1
ATOM 605 O O . CYS A 1 79 ? 7.214 10.656 -15.855 1.00 95.94 79 CYS A O 1
ATOM 607 N N . GLN A 1 80 ? 9.373 10.518 -15.261 1.00 96.69 80 GLN A N 1
ATOM 608 C CA . GLN A 1 80 ? 9.978 11.003 -16.508 1.00 96.69 80 GLN A CA 1
ATOM 609 C C . GLN A 1 80 ? 10.705 9.884 -17.271 1.00 96.69 80 GLN A C 1
ATOM 611 O O . GLN A 1 80 ? 11.094 10.073 -18.419 1.00 96.69 80 GLN A O 1
ATOM 616 N N . HIS A 1 81 ? 10.891 8.716 -16.652 1.00 98.19 81 HIS A N 1
ATOM 617 C CA . HIS A 1 81 ? 11.551 7.565 -17.249 1.00 98.19 81 HIS A CA 1
ATOM 618 C C . HIS A 1 81 ? 10.814 6.273 -16.892 1.00 98.19 81 HIS A C 1
ATOM 620 O O . HIS A 1 81 ? 10.606 5.951 -15.723 1.00 98.19 81 HIS A O 1
ATOM 626 N N . ALA A 1 82 ? 10.451 5.498 -17.911 1.00 98.19 82 ALA A N 1
ATOM 627 C CA . ALA A 1 82 ? 9.852 4.188 -17.754 1.00 98.19 82 ALA A CA 1
ATOM 628 C C . ALA A 1 82 ? 10.824 3.200 -17.115 1.00 98.19 82 ALA A C 1
ATOM 630 O O . ALA A 1 82 ? 11.948 2.974 -17.587 1.00 98.19 82 ALA A O 1
ATOM 631 N N . VAL A 1 83 ? 10.334 2.564 -16.058 1.00 98.31 83 VAL A N 1
ATOM 632 C CA . VAL A 1 83 ? 11.074 1.569 -15.290 1.00 98.31 83 VAL A CA 1
ATOM 633 C C . VAL A 1 83 ? 11.074 0.222 -16.015 1.00 98.31 83 VAL A C 1
ATOM 635 O O . VAL A 1 83 ? 12.112 -0.431 -16.095 1.00 98.31 83 VAL A O 1
ATOM 638 N N . ALA A 1 84 ? 9.937 -0.162 -16.601 1.00 98.38 84 ALA A N 1
ATOM 639 C CA . ALA A 1 84 ? 9.745 -1.415 -17.327 1.00 98.38 84 ALA A CA 1
ATOM 640 C C . ALA A 1 84 ? 9.020 -1.195 -18.666 1.00 98.38 84 ALA A C 1
ATOM 642 O O . ALA A 1 84 ? 8.318 -0.199 -18.844 1.00 98.38 84 ALA A O 1
ATOM 643 N N . GLY A 1 85 ? 9.196 -2.147 -19.582 1.00 98.38 85 GLY A N 1
ATOM 644 C CA . GLY A 1 85 ? 8.488 -2.252 -20.861 1.00 98.38 85 GLY A CA 1
ATOM 645 C C . GLY A 1 85 ? 8.153 -3.712 -21.183 1.00 98.38 85 GLY A C 1
ATOM 646 O O . GLY A 1 85 ? 8.456 -4.599 -20.379 1.00 98.38 85 GLY A O 1
ATOM 647 N N . GLY A 1 86 ? 7.594 -3.979 -22.361 1.00 98.38 86 GLY A N 1
ATOM 648 C CA . GLY A 1 86 ? 6.958 -5.259 -22.702 1.00 98.38 86 GLY A CA 1
ATOM 649 C C . GLY A 1 86 ? 7.902 -6.452 -22.567 1.00 98.38 86 GLY A C 1
ATOM 650 O O . GLY A 1 86 ? 7.670 -7.345 -21.753 1.00 98.38 86 GLY A O 1
ATOM 651 N N . ASN A 1 87 ? 9.061 -6.402 -23.231 1.00 98.56 87 ASN A N 1
ATOM 652 C CA . ASN A 1 87 ? 10.102 -7.435 -23.111 1.00 98.56 87 ASN A CA 1
ATOM 653 C C . ASN A 1 87 ? 10.584 -7.668 -21.667 1.00 98.56 87 ASN A C 1
ATOM 655 O O . ASN A 1 87 ? 10.892 -8.798 -21.286 1.00 98.56 87 ASN A O 1
ATOM 659 N N . VAL A 1 88 ? 10.669 -6.610 -20.855 1.00 98.56 88 VAL A N 1
ATOM 660 C CA . VAL A 1 88 ? 11.116 -6.712 -19.455 1.00 98.56 88 VAL A CA 1
ATOM 661 C C . VAL A 1 88 ? 10.084 -7.479 -18.633 1.00 98.56 88 VAL A C 1
ATOM 663 O O . VAL A 1 88 ? 10.433 -8.417 -17.915 1.00 98.56 88 VAL A O 1
ATOM 666 N N . CYS A 1 89 ? 8.812 -7.121 -18.787 1.00 98.62 89 CYS A N 1
ATOM 667 C CA . CYS A 1 89 ? 7.696 -7.784 -18.130 1.00 98.62 89 CYS A CA 1
ATOM 668 C C . CYS A 1 89 ? 7.527 -9.238 -18.621 1.00 98.62 89 CYS A C 1
ATOM 670 O O . CYS A 1 89 ? 7.351 -10.134 -17.799 1.00 98.62 89 CYS A O 1
ATOM 672 N N . ALA A 1 90 ? 7.697 -9.514 -19.919 1.00 98.69 90 ALA A N 1
ATOM 673 C CA . ALA A 1 90 ? 7.636 -10.869 -20.477 1.00 98.69 90 ALA A CA 1
ATOM 674 C C . ALA A 1 90 ? 8.723 -11.794 -19.896 1.00 98.69 90 ALA A C 1
ATOM 676 O O . ALA A 1 90 ? 8.468 -12.954 -19.556 1.00 98.69 90 ALA A O 1
ATOM 677 N N . VAL A 1 91 ? 9.952 -11.285 -19.736 1.00 98.75 91 VAL A N 1
ATOM 678 C CA . VAL A 1 91 ? 11.038 -12.033 -19.080 1.00 98.75 91 VAL A CA 1
ATOM 679 C C . VAL A 1 91 ? 10.722 -12.271 -17.602 1.00 98.75 91 VAL A C 1
ATOM 681 O O . VAL A 1 91 ? 10.935 -13.383 -17.114 1.00 98.75 91 VAL A O 1
ATOM 684 N N . ALA A 1 92 ? 10.184 -11.274 -16.895 1.00 98.75 92 ALA A N 1
ATOM 685 C CA . ALA A 1 92 ? 9.774 -11.425 -15.500 1.00 98.75 92 ALA A CA 1
ATOM 686 C C . ALA A 1 92 ? 8.692 -12.504 -15.333 1.00 98.75 92 ALA A C 1
ATOM 688 O O . ALA A 1 92 ? 8.852 -13.410 -14.510 1.00 98.75 92 ALA A O 1
ATOM 689 N N . GLN A 1 93 ? 7.653 -12.477 -16.173 1.00 98.56 93 GLN A N 1
ATOM 690 C CA . GLN A 1 93 ? 6.593 -13.486 -16.195 1.00 98.56 93 GLN A CA 1
ATOM 691 C C . GLN A 1 93 ? 7.156 -14.890 -16.445 1.00 98.56 93 GLN A C 1
ATOM 693 O O . GLN A 1 93 ? 6.849 -15.822 -15.703 1.00 98.56 93 GLN A O 1
ATOM 698 N N . ARG A 1 94 ? 8.052 -15.046 -17.433 1.00 98.56 94 ARG A N 1
ATOM 699 C CA . ARG A 1 94 ? 8.712 -16.331 -17.734 1.00 98.56 94 ARG A CA 1
ATOM 700 C C . ARG A 1 94 ? 9.508 -16.874 -16.547 1.00 98.56 94 ARG A C 1
ATOM 702 O O . ARG A 1 94 ? 9.566 -18.086 -16.350 1.00 98.56 94 ARG A O 1
ATOM 709 N N . ARG A 1 95 ? 10.122 -15.995 -15.753 1.00 98.50 95 ARG A N 1
ATOM 710 C CA . ARG A 1 95 ? 10.841 -16.367 -14.524 1.00 98.50 95 ARG A CA 1
ATOM 711 C C . ARG A 1 95 ? 9.915 -16.631 -13.334 1.00 98.50 95 ARG A C 1
ATOM 713 O O . ARG A 1 95 ? 10.376 -17.077 -12.288 1.00 98.50 95 ARG A O 1
ATOM 720 N N . GLY A 1 96 ? 8.612 -16.430 -13.508 1.00 98.38 96 GLY A N 1
ATOM 721 C CA . GLY A 1 96 ? 7.592 -16.723 -12.513 1.00 98.38 96 GLY A CA 1
ATOM 722 C C . GLY A 1 96 ? 7.391 -15.615 -11.484 1.00 98.38 96 GLY A C 1
ATOM 723 O O . GLY A 1 96 ? 6.846 -15.886 -10.416 1.00 98.38 96 GLY A O 1
ATOM 724 N N . ILE A 1 97 ? 7.809 -14.389 -11.795 1.00 98.75 97 ILE A N 1
ATOM 725 C CA . ILE A 1 97 ? 7.379 -13.194 -11.067 1.00 98.75 97 ILE A CA 1
ATOM 726 C C . ILE A 1 97 ? 5.877 -12.995 -11.282 1.00 98.75 97 ILE A C 1
ATOM 728 O O . ILE A 1 97 ? 5.377 -13.194 -12.388 1.00 98.75 97 ILE A O 1
ATOM 732 N N . LYS A 1 98 ? 5.156 -12.619 -10.222 1.00 98.44 98 LYS A N 1
ATOM 733 C CA . LYS A 1 98 ? 3.690 -12.482 -10.232 1.00 98.44 98 LYS A CA 1
ATOM 734 C C . LYS A 1 98 ? 3.195 -11.123 -10.718 1.00 98.44 98 LYS A C 1
ATOM 736 O O . LYS A 1 98 ? 2.079 -11.043 -11.212 1.00 98.44 98 LYS A O 1
ATOM 741 N N . GLY A 1 99 ? 4.010 -10.084 -10.589 1.00 98.56 99 GLY A N 1
ATOM 742 C CA . GLY A 1 99 ? 3.682 -8.741 -11.047 1.00 98.56 99 GLY A CA 1
ATOM 743 C C . GLY A 1 99 ? 4.652 -7.702 -10.506 1.00 98.56 99 GLY A C 1
ATOM 744 O O . GLY A 1 99 ? 5.579 -8.032 -9.755 1.00 98.56 99 GLY A O 1
ATOM 745 N N . PHE A 1 100 ? 4.424 -6.448 -10.886 1.00 98.75 100 PHE A N 1
ATOM 746 C CA . PHE A 1 100 ? 5.185 -5.295 -10.408 1.00 98.75 100 PHE A CA 1
ATOM 747 C C . PHE A 1 100 ? 4.288 -4.283 -9.691 1.00 98.75 100 PHE A C 1
ATOM 749 O O . PHE A 1 100 ? 3.171 -4.016 -10.129 1.00 98.75 100 PHE A O 1
ATOM 756 N N . VAL A 1 101 ? 4.825 -3.670 -8.638 1.00 98.75 101 VAL A N 1
ATOM 757 C CA . VAL A 1 101 ? 4.293 -2.473 -7.977 1.00 98.75 101 VAL A CA 1
ATOM 758 C C . VAL A 1 101 ? 5.368 -1.395 -8.060 1.00 98.75 101 VAL A C 1
ATOM 760 O O . VAL A 1 101 ? 6.459 -1.577 -7.527 1.00 98.75 101 VAL A O 1
ATOM 763 N N . ILE A 1 102 ? 5.104 -0.298 -8.769 1.00 98.56 102 ILE A N 1
ATOM 764 C CA . ILE A 1 102 ? 6.124 0.695 -9.133 1.00 98.56 102 ILE A CA 1
ATOM 765 C C . ILE A 1 102 ? 5.631 2.100 -8.785 1.00 98.56 102 ILE A C 1
ATOM 767 O O . ILE A 1 102 ? 4.654 2.583 -9.352 1.00 98.56 102 ILE A O 1
ATOM 771 N N . ALA A 1 103 ? 6.361 2.823 -7.933 1.00 97.25 103 ALA A N 1
ATOM 772 C CA . ALA A 1 103 ? 6.055 4.216 -7.580 1.00 97.25 103 ALA A CA 1
ATOM 773 C C . ALA A 1 103 ? 6.383 5.249 -8.691 1.00 97.25 103 ALA A C 1
ATOM 775 O O . ALA A 1 103 ? 6.671 6.413 -8.399 1.00 97.25 103 ALA A O 1
ATOM 776 N N . GLY A 1 104 ? 6.310 4.842 -9.962 1.00 97.69 104 GLY A N 1
ATOM 777 C CA . GLY A 1 104 ? 6.693 5.603 -11.156 1.00 97.69 104 GLY A CA 1
ATOM 778 C C . GLY A 1 104 ? 5.922 5.149 -12.394 1.00 97.69 104 GLY A C 1
ATOM 779 O 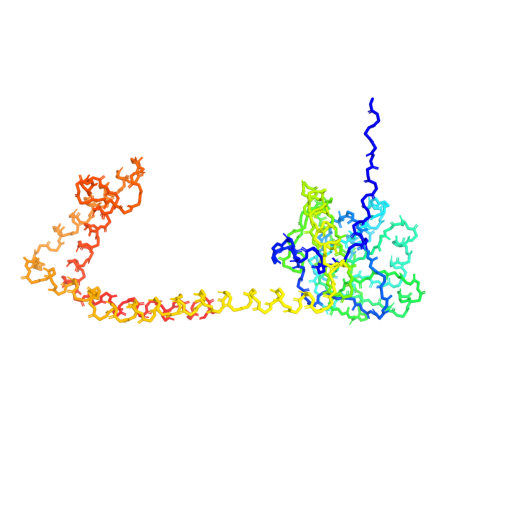O . GLY A 1 104 ? 4.781 4.708 -12.282 1.00 97.69 104 GLY A O 1
ATOM 780 N N . VAL A 1 105 ? 6.527 5.266 -13.577 1.00 98.56 105 VAL A N 1
ATOM 781 C CA . VAL A 1 105 ? 5.868 4.992 -14.869 1.00 98.56 105 VAL A CA 1
ATOM 782 C C . VAL A 1 105 ? 6.479 3.792 -15.599 1.00 98.56 105 VAL A C 1
ATOM 784 O O . VAL A 1 105 ? 7.630 3.420 -15.365 1.00 98.56 105 VAL A O 1
ATOM 787 N N . ILE A 1 106 ? 5.709 3.179 -16.497 1.00 98.50 106 ILE A N 1
ATOM 788 C CA . ILE A 1 106 ? 6.163 2.106 -17.403 1.00 98.50 106 ILE A CA 1
ATOM 789 C C . ILE A 1 106 ? 5.885 2.467 -18.867 1.00 98.50 106 ILE A C 1
ATOM 791 O O . ILE A 1 106 ? 5.3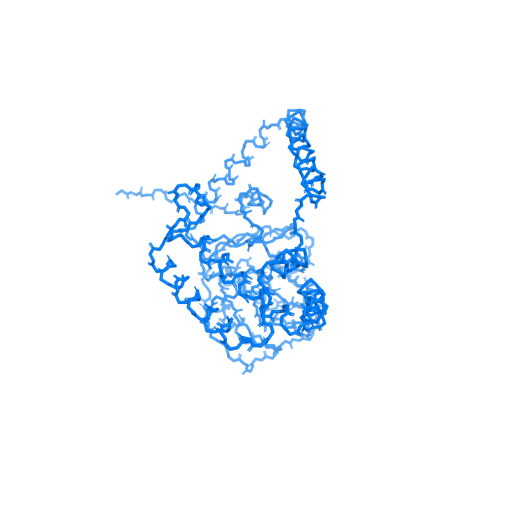87 3.551 -19.158 1.00 98.50 106 ILE A O 1
ATOM 795 N N . ARG A 1 107 ? 6.198 1.572 -19.801 1.00 98.50 107 ARG A N 1
ATOM 796 C CA . ARG A 1 107 ? 5.862 1.708 -21.224 1.00 98.50 107 ARG A CA 1
ATOM 797 C C . ARG A 1 107 ? 5.394 0.384 -21.821 1.00 98.50 107 ARG A C 1
ATOM 799 O O . ARG A 1 107 ? 5.390 -0.625 -21.126 1.00 98.50 107 ARG A O 1
ATOM 806 N N . ASP A 1 108 ? 5.048 0.408 -23.107 1.00 98.44 108 A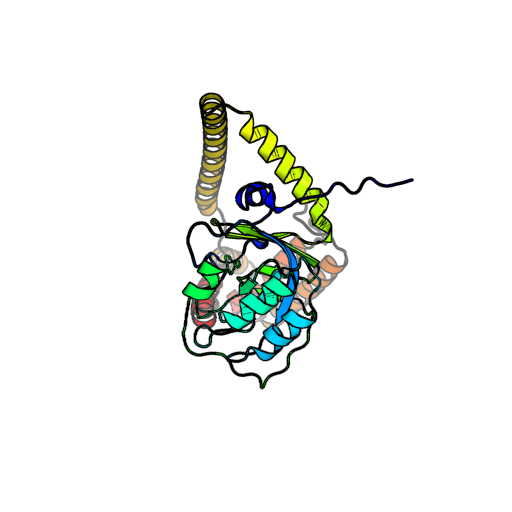SP A N 1
ATOM 807 C CA . ASP A 1 108 ? 4.638 -0.767 -23.888 1.00 98.44 108 ASP A CA 1
ATOM 808 C C . ASP A 1 108 ? 3.384 -1.449 -23.290 1.00 98.44 108 ASP A C 1
ATOM 810 O O . ASP A 1 108 ? 3.318 -2.668 -23.159 1.00 98.44 108 ASP A O 1
ATOM 814 N N . LEU A 1 109 ? 2.390 -0.644 -22.876 1.00 98.12 109 LEU A N 1
ATOM 815 C CA . LEU A 1 109 ? 1.193 -1.135 -22.175 1.00 98.12 109 LEU A CA 1
ATOM 816 C C . LEU A 1 109 ? 0.413 -2.179 -22.989 1.00 98.12 109 LEU A C 1
ATOM 818 O O . LEU A 1 109 ? -0.114 -3.114 -22.398 1.00 98.12 109 LEU A O 1
ATOM 822 N N . GLU A 1 110 ? 0.347 -2.033 -24.313 1.00 97.94 110 GLU A N 1
ATOM 823 C CA . GLU A 1 110 ? -0.355 -2.970 -25.202 1.00 97.94 110 GLU A CA 1
ATOM 824 C C . GLU A 1 110 ? 0.244 -4.380 -25.095 1.00 97.94 110 GLU A C 1
ATOM 826 O O . GLU A 1 110 ? -0.452 -5.307 -24.696 1.00 97.94 110 GLU A O 1
ATOM 831 N N . GLU A 1 111 ? 1.564 -4.512 -25.271 1.00 98.12 111 GLU A N 1
ATOM 832 C CA . GLU A 1 111 ? 2.278 -5.786 -25.101 1.00 98.12 111 GLU A CA 1
ATOM 833 C C . GLU A 1 111 ? 2.074 -6.384 -23.700 1.00 98.12 111 GLU A C 1
ATOM 835 O O . GLU A 1 111 ? 1.923 -7.596 -23.542 1.00 98.12 111 GLU A O 1
ATOM 840 N N . ILE A 1 112 ? 2.070 -5.534 -22.665 1.00 98.19 112 ILE A N 1
ATOM 841 C CA . ILE A 1 112 ? 1.893 -5.964 -21.272 1.00 98.19 112 ILE A CA 1
ATOM 842 C C . ILE A 1 112 ? 0.472 -6.477 -21.015 1.00 98.19 112 ILE A C 1
ATOM 844 O O . ILE A 1 112 ? 0.296 -7.461 -20.289 1.00 98.19 112 ILE A O 1
ATOM 848 N N . THR A 1 113 ? -0.516 -5.821 -21.621 1.00 97.94 113 THR A N 1
ATOM 849 C CA . THR A 1 113 ? -1.934 -6.188 -21.549 1.00 97.94 113 THR A CA 1
ATOM 850 C C . THR A 1 113 ? -2.175 -7.509 -22.274 1.00 97.94 113 THR A C 1
ATOM 852 O O . THR A 1 113 ? -2.783 -8.410 -21.699 1.00 97.94 113 THR A O 1
ATOM 855 N N . ASP A 1 114 ? -1.622 -7.672 -23.478 1.00 97.56 114 ASP A N 1
ATOM 856 C CA . ASP A 1 114 ? -1.778 -8.878 -24.301 1.00 97.56 114 ASP A CA 1
ATOM 857 C C . ASP A 1 114 ? -1.251 -10.141 -23.609 1.00 97.56 114 ASP A C 1
ATOM 859 O O . ASP A 1 114 ? -1.863 -11.206 -23.681 1.00 97.56 114 ASP A O 1
ATOM 863 N N . MET A 1 115 ? -0.131 -10.033 -22.888 1.00 97.00 115 MET A N 1
ATOM 864 C CA . MET A 1 115 ? 0.414 -11.149 -22.103 1.00 97.00 115 MET A CA 1
ATOM 865 C C . MET A 1 115 ? -0.172 -11.261 -20.686 1.00 97.00 115 MET A C 1
ATOM 867 O O . MET A 1 115 ? 0.265 -12.111 -19.903 1.00 97.00 115 MET A O 1
ATOM 871 N N . GLN A 1 116 ? -1.128 -10.392 -20.344 1.00 97.50 116 GLN A N 1
ATOM 872 C CA . GLN A 1 116 ? -1.816 -10.326 -19.056 1.00 97.50 116 GLN A CA 1
ATOM 873 C C . GLN A 1 116 ? -0.862 -10.284 -17.851 1.00 97.50 116 GLN A C 1
ATOM 875 O O . GLN A 1 116 ? -1.089 -10.955 -16.841 1.00 97.50 116 GLN A O 1
ATOM 880 N N . PHE A 1 117 ? 0.232 -9.520 -17.946 1.00 98.25 117 PHE A N 1
ATOM 881 C CA . PHE A 1 117 ? 1.179 -9.384 -16.837 1.00 98.25 117 PHE A CA 1
ATOM 882 C C . PHE A 1 117 ? 0.770 -8.232 -15.904 1.00 98.25 117 PHE A C 1
ATOM 884 O O . PHE A 1 117 ? 0.723 -7.080 -16.345 1.00 98.25 117 PHE A O 1
ATOM 891 N N . PRO A 1 118 ? 0.506 -8.494 -14.612 1.00 98.25 118 PRO A N 1
ATOM 892 C CA . PRO A 1 118 ? 0.030 -7.456 -13.703 1.00 98.25 118 PRO A CA 1
ATOM 893 C C . PRO A 1 118 ? 1.099 -6.412 -13.375 1.00 98.25 118 PRO A C 1
ATOM 895 O O . PRO A 1 118 ? 2.184 -6.734 -12.878 1.00 98.25 118 PRO A O 1
ATOM 898 N N . VAL A 1 119 ? 0.771 -5.143 -13.613 1.00 98.19 119 VAL A N 1
ATOM 899 C CA . VAL A 1 119 ? 1.624 -3.997 -13.288 1.00 98.19 119 VAL A CA 1
ATOM 900 C C . VAL A 1 119 ? 0.775 -2.895 -12.673 1.00 98.19 119 VAL A C 1
ATOM 902 O O . VAL A 1 119 ? -0.127 -2.355 -13.312 1.00 98.19 119 VAL A O 1
ATOM 905 N N . TYR A 1 120 ? 1.115 -2.536 -11.441 1.00 98.69 120 TYR A N 1
ATOM 906 C CA . TYR A 1 120 ? 0.563 -1.394 -10.734 1.00 98.69 120 TYR A CA 1
ATOM 907 C C . TYR A 1 120 ? 1.585 -0.265 -10.757 1.00 98.69 120 TYR A C 1
ATOM 909 O O . TYR A 1 120 ? 2.708 -0.429 -10.273 1.00 98.69 120 TYR A O 1
ATOM 917 N N . ALA A 1 121 ? 1.223 0.869 -11.345 1.00 98.38 121 ALA A N 1
ATOM 918 C CA . ALA A 1 121 ? 2.130 2.001 -11.499 1.00 98.38 121 ALA A CA 1
ATOM 919 C C . ALA A 1 121 ? 1.365 3.330 -11.542 1.00 98.38 121 ALA A C 1
ATOM 921 O O . ALA A 1 121 ? 0.136 3.350 -11.598 1.00 98.38 121 ALA A O 1
ATOM 922 N N . LYS A 1 122 ? 2.089 4.454 -11.530 1.00 98.19 122 LYS A N 1
ATOM 923 C CA . LYS A 1 122 ? 1.494 5.801 -11.598 1.00 98.19 122 LYS A CA 1
ATOM 924 C C . LYS A 1 122 ? 1.011 6.194 -12.989 1.00 98.19 122 LYS A C 1
ATOM 926 O O . LYS A 1 122 ? 0.178 7.087 -13.126 1.00 98.19 122 LYS A O 1
ATOM 931 N N . GLY A 1 123 ? 1.533 5.551 -14.030 1.00 97.94 123 GLY A N 1
ATOM 932 C CA . GLY A 1 123 ? 1.151 5.843 -15.405 1.00 97.94 123 GLY A CA 1
ATOM 933 C C . GLY A 1 123 ? 2.118 5.277 -16.434 1.00 97.94 123 GLY A C 1
ATOM 934 O O . GLY A 1 123 ? 2.885 4.352 -16.159 1.00 97.94 123 GLY A O 1
ATOM 935 N N . ILE A 1 124 ? 2.069 5.863 -17.628 1.00 98.19 124 ILE A N 1
ATOM 936 C CA . ILE A 1 124 ? 2.792 5.399 -18.811 1.00 98.19 124 ILE A CA 1
ATOM 937 C C . ILE A 1 124 ? 3.628 6.551 -19.364 1.00 98.19 124 ILE A C 1
ATOM 939 O O . ILE A 1 124 ? 3.133 7.672 -19.481 1.00 98.19 124 ILE A O 1
ATOM 943 N N . PHE A 1 125 ? 4.877 6.280 -19.733 1.00 98.31 125 PHE A N 1
ATOM 944 C CA . PHE A 1 125 ? 5.753 7.246 -20.389 1.00 98.31 125 PHE A CA 1
ATOM 945 C C . PHE A 1 125 ? 6.736 6.533 -21.330 1.00 98.31 125 PHE A C 1
ATOM 947 O O . PHE A 1 125 ? 7.324 5.538 -20.929 1.00 98.31 125 PHE A O 1
ATOM 954 N N . PRO A 1 126 ? 6.961 6.992 -22.572 1.00 97.69 126 PRO A N 1
ATOM 955 C CA . PRO A 1 126 ? 7.669 6.187 -23.577 1.00 97.69 126 PRO A CA 1
ATOM 956 C C . PRO A 1 126 ? 9.197 6.104 -23.386 1.00 97.69 126 PRO A C 1
ATOM 958 O O . PRO A 1 126 ? 9.837 5.166 -23.877 1.00 97.69 126 PRO A O 1
ATOM 961 N N . VAL A 1 127 ? 9.805 7.077 -22.701 1.00 98.12 127 VAL A N 1
ATOM 962 C CA . VAL A 1 127 ? 11.269 7.180 -22.572 1.00 98.12 127 VAL A CA 1
ATOM 963 C C . VAL A 1 127 ? 11.767 6.220 -21.489 1.00 98.12 127 VAL A C 1
ATOM 965 O O . VAL A 1 127 ? 11.308 6.333 -20.360 1.00 98.12 127 VAL A O 1
ATOM 968 N N . PRO A 1 128 ? 12.696 5.289 -21.770 1.00 97.69 128 PRO A N 1
ATOM 969 C CA . PRO A 1 128 ? 13.186 4.347 -20.769 1.00 97.69 128 PRO A CA 1
ATOM 970 C C . PRO A 1 128 ? 14.234 4.969 -19.837 1.00 97.69 128 PRO A C 1
ATOM 972 O O . PRO A 1 128 ? 14.988 5.859 -20.232 1.00 97.69 128 PRO A O 1
ATOM 975 N N . GLY A 1 129 ? 14.342 4.423 -18.624 1.00 96.75 129 GLY A N 1
ATOM 976 C CA . GLY A 1 129 ? 15.483 4.675 -17.742 1.00 96.75 129 GLY A CA 1
ATOM 977 C C . GLY A 1 129 ? 16.798 4.091 -18.277 1.00 96.75 129 GLY A C 1
ATOM 978 O O . GLY A 1 129 ? 16.813 3.140 -19.071 1.00 96.75 129 GLY A O 1
ATOM 979 N N . LYS A 1 130 ? 17.911 4.661 -17.809 1.00 97.56 130 LYS A N 1
ATOM 980 C CA . LYS A 1 130 ? 19.282 4.193 -18.061 1.00 97.56 130 LYS A CA 1
ATOM 981 C C . LYS A 1 130 ? 19.639 2.965 -17.211 1.00 97.56 130 LYS A C 1
ATOM 983 O O . LYS A 1 130 ? 18.801 2.460 -16.473 1.00 97.56 130 LYS A O 1
ATOM 988 N N . LYS A 1 131 ? 20.868 2.453 -17.358 1.00 97.06 131 LYS A N 1
ATOM 989 C CA . LYS A 1 131 ? 21.389 1.267 -16.649 1.00 97.06 131 LYS A CA 1
ATOM 990 C C . LYS A 1 131 ? 22.802 1.496 -16.102 1.00 97.06 131 LYS A C 1
ATOM 992 O O . LYS A 1 131 ? 23.714 0.714 -16.350 1.00 97.06 131 LYS A O 1
ATOM 997 N N . GLU A 1 132 ? 22.994 2.619 -15.436 1.00 97.25 132 GLU A N 1
ATOM 998 C CA . GLU A 1 132 ? 24.289 3.150 -15.008 1.00 97.25 132 GLU A CA 1
ATOM 999 C C . GLU A 1 132 ? 24.435 3.167 -13.477 1.00 97.25 132 GLU A C 1
ATOM 1001 O O . GLU A 1 132 ? 25.558 3.181 -12.972 1.00 97.25 132 GLU A O 1
ATOM 1006 N N . LYS A 1 133 ? 23.327 3.170 -12.723 1.00 96.62 133 LYS A N 1
ATOM 1007 C CA . LYS A 1 133 ? 23.340 3.390 -11.269 1.00 96.62 133 LYS A CA 1
ATOM 1008 C C . LYS A 1 133 ? 23.050 2.116 -10.480 1.00 96.62 133 LYS A C 1
ATOM 1010 O O . LYS A 1 133 ? 22.012 1.479 -10.641 1.00 96.62 133 LYS A O 1
ATOM 1015 N N . TYR A 1 134 ? 23.959 1.796 -9.565 1.00 96.88 134 TYR A N 1
ATOM 1016 C CA . TYR A 1 134 ? 23.803 0.711 -8.602 1.00 96.88 134 TYR A CA 1
ATOM 1017 C C . TYR A 1 134 ? 23.235 1.230 -7.276 1.00 96.88 134 TYR A C 1
ATOM 1019 O O . TYR A 1 134 ? 23.655 2.274 -6.775 1.00 96.88 134 TYR A O 1
ATOM 1027 N N . THR A 1 135 ? 22.323 0.467 -6.684 1.00 96.06 135 THR A N 1
ATOM 1028 C CA . THR A 1 135 ? 21.779 0.668 -5.334 1.00 96.06 135 THR A CA 1
ATOM 1029 C C . THR A 1 135 ? 21.850 -0.654 -4.572 1.00 96.06 135 THR A C 1
ATOM 1031 O O . THR A 1 135 ? 22.012 -1.722 -5.165 1.00 96.06 135 THR A O 1
ATOM 1034 N N . LEU A 1 136 ? 21.767 -0.598 -3.242 1.00 91.94 136 LEU A N 1
ATOM 1035 C CA . LEU A 1 136 ? 21.814 -1.809 -2.427 1.00 91.94 136 LEU A CA 1
ATOM 1036 C C . LEU A 1 136 ? 20.557 -2.669 -2.670 1.00 91.94 136 LEU A C 1
ATOM 1038 O O . LEU A 1 136 ? 19.444 -2.154 -2.558 1.00 91.94 136 LEU A O 1
ATOM 1042 N N . PRO A 1 137 ? 20.704 -3.964 -3.002 1.00 87.88 137 PRO A N 1
ATOM 1043 C CA . PRO A 1 137 ? 19.570 -4.873 -3.129 1.00 87.88 137 PRO A CA 1
ATOM 1044 C C . PRO A 1 137 ? 18.991 -5.237 -1.754 1.00 87.88 137 PRO A C 1
ATOM 1046 O O . PRO A 1 137 ? 19.691 -5.175 -0.744 1.00 87.88 137 PRO A O 1
ATOM 1049 N N . ASN A 1 138 ? 17.733 -5.693 -1.733 1.00 80.12 138 ASN A N 1
ATOM 1050 C CA . ASN A 1 138 ? 17.043 -6.229 -0.549 1.00 80.12 138 ASN A CA 1
ATOM 1051 C C . ASN A 1 138 ? 16.964 -5.265 0.648 1.00 80.12 138 ASN A C 1
ATOM 1053 O O . ASN A 1 138 ? 16.807 -5.698 1.789 1.00 80.12 138 ASN A O 1
ATOM 1057 N N . THR A 1 139 ? 17.065 -3.957 0.411 1.00 93.06 139 THR A N 1
ATOM 1058 C CA . THR A 1 139 ? 16.779 -2.952 1.436 1.00 93.06 139 THR A CA 1
ATOM 1059 C C . THR A 1 139 ? 15.275 -2.691 1.508 1.00 93.06 139 THR A C 1
ATOM 1061 O O . THR A 1 139 ? 14.598 -2.778 0.475 1.00 93.06 139 THR A O 1
ATOM 1064 N N . PRO A 1 140 ? 14.728 -2.345 2.685 1.00 96.94 140 PRO A N 1
ATOM 1065 C CA . PRO A 1 140 ? 13.362 -1.842 2.772 1.00 96.94 140 PRO A CA 1
ATOM 1066 C C . PRO A 1 140 ? 13.178 -0.613 1.873 1.00 96.94 140 PRO A C 1
ATOM 1068 O O . PRO A 1 140 ? 14.108 0.180 1.711 1.00 96.94 140 PRO A O 1
ATOM 1071 N N . VAL A 1 141 ? 11.990 -0.468 1.290 1.00 97.62 141 VAL A N 1
ATOM 1072 C CA . VAL A 1 141 ? 11.621 0.667 0.424 1.00 97.62 141 VAL A CA 1
ATOM 1073 C C . VAL A 1 141 ? 10.385 1.367 0.974 1.00 97.62 141 VAL A C 1
ATOM 1075 O O . VAL A 1 141 ? 9.567 0.729 1.634 1.00 97.62 141 VAL A O 1
ATOM 1078 N N . VAL A 1 142 ? 10.221 2.659 0.677 1.00 97.31 142 VAL A N 1
ATOM 1079 C CA . VAL A 1 142 ? 8.998 3.414 0.998 1.00 97.31 142 VAL A CA 1
ATOM 1080 C C . VAL A 1 142 ? 8.220 3.653 -0.294 1.00 97.31 142 VAL A C 1
ATOM 1082 O O . VAL A 1 142 ? 8.271 4.718 -0.900 1.00 97.31 142 VAL A O 1
ATOM 1085 N N . CYS A 1 143 ? 7.510 2.627 -0.752 1.00 97.44 143 CYS A N 1
ATOM 1086 C CA . CYS A 1 143 ? 6.795 2.655 -2.023 1.00 97.44 143 CYS A CA 1
ATOM 1087 C C . CYS A 1 143 ? 5.349 3.111 -1.794 1.00 97.44 143 CYS A C 1
ATOM 1089 O O . CYS A 1 143 ? 4.630 2.530 -0.987 1.00 97.44 143 CYS A O 1
ATOM 1091 N N . GLY A 1 144 ? 4.913 4.176 -2.475 1.00 95.56 144 GLY A N 1
ATOM 1092 C CA . GLY A 1 144 ? 3.542 4.683 -2.324 1.00 95.56 144 GLY A CA 1
ATOM 1093 C C . GLY A 1 144 ? 3.184 5.080 -0.886 1.00 95.56 144 GLY A C 1
ATOM 1094 O O . GLY A 1 144 ? 2.044 4.903 -0.478 1.00 95.56 144 GLY A O 1
ATOM 1095 N N . GLY A 1 145 ? 4.153 5.563 -0.101 1.00 96.44 145 GLY A N 1
ATOM 1096 C CA . GLY A 1 145 ? 3.946 5.933 1.304 1.00 96.44 145 GLY A CA 1
ATOM 1097 C C . GLY A 1 145 ? 3.926 4.760 2.293 1.00 96.44 145 GLY A C 1
ATOM 1098 O O . GLY A 1 145 ? 3.759 5.000 3.484 1.00 96.44 145 GLY A O 1
ATOM 1099 N N . VAL A 1 146 ? 4.133 3.524 1.828 1.00 98.06 146 VAL A N 1
ATOM 1100 C CA . VAL A 1 146 ? 4.176 2.315 2.662 1.00 98.06 146 VAL A CA 1
ATOM 1101 C C . VAL A 1 146 ? 5.610 1.813 2.763 1.00 98.06 146 VAL A C 1
ATOM 1103 O O . VAL A 1 146 ? 6.287 1.632 1.750 1.00 98.06 146 VAL A O 1
ATOM 1106 N N . THR A 1 147 ? 6.071 1.555 3.986 1.00 98.06 147 THR A N 1
ATOM 1107 C CA . THR A 1 147 ? 7.344 0.861 4.213 1.00 98.06 147 THR A CA 1
ATOM 1108 C C . THR A 1 147 ? 7.160 -0.627 3.943 1.00 98.06 147 THR A C 1
ATOM 1110 O O . THR A 1 147 ? 6.376 -1.288 4.619 1.00 98.06 147 THR A O 1
ATOM 1113 N N . VAL A 1 148 ? 7.905 -1.161 2.979 1.00 98.50 148 VAL A N 1
ATOM 1114 C CA . VAL A 1 148 ? 7.830 -2.563 2.557 1.00 98.50 148 VAL A CA 1
ATOM 1115 C C . VAL A 1 148 ? 9.178 -3.229 2.774 1.00 98.50 148 VAL A C 1
ATOM 1117 O O . VAL A 1 148 ? 10.214 -2.700 2.362 1.00 98.50 148 VAL A O 1
ATOM 1120 N N . HIS A 1 149 ? 9.159 -4.408 3.389 1.00 98.38 149 HIS A N 1
ATOM 1121 C CA . HIS A 1 149 ? 10.316 -5.280 3.538 1.00 98.38 149 HIS A CA 1
ATOM 1122 C C . HIS A 1 149 ? 10.230 -6.437 2.542 1.00 98.38 149 HIS A C 1
ATOM 1124 O O . HIS A 1 149 ? 9.147 -6.895 2.177 1.00 98.38 149 HIS A O 1
ATOM 1130 N N . THR A 1 150 ? 11.384 -6.940 2.097 1.00 98.06 150 THR A N 1
ATOM 1131 C CA . THR A 1 150 ? 11.405 -8.191 1.328 1.00 98.06 150 THR A CA 1
ATOM 1132 C C . THR A 1 150 ? 10.817 -9.312 2.192 1.00 98.06 150 THR A C 1
ATOM 1134 O O . THR A 1 150 ? 11.245 -9.493 3.329 1.00 98.06 150 THR A O 1
ATOM 1137 N N . GLY A 1 151 ? 9.851 -10.055 1.649 1.00 97.56 151 GLY A N 1
ATOM 1138 C CA . GLY A 1 151 ? 9.108 -11.101 2.360 1.00 97.56 151 GLY A CA 1
ATOM 1139 C C . GLY A 1 151 ? 7.715 -10.691 2.847 1.00 97.56 151 GLY A C 1
ATOM 1140 O O . GLY A 1 151 ? 6.897 -11.584 3.072 1.00 97.56 151 GLY A O 1
ATOM 1141 N N . ASP A 1 152 ? 7.410 -9.392 2.946 1.00 98.62 152 ASP A N 1
ATOM 1142 C CA . ASP A 1 152 ? 6.045 -8.924 3.228 1.00 98.62 152 ASP A CA 1
ATOM 1143 C C . ASP A 1 152 ? 5.081 -9.422 2.147 1.00 98.62 152 ASP A C 1
ATOM 1145 O O . ASP A 1 152 ? 5.447 -9.524 0.977 1.00 98.62 152 ASP A O 1
ATOM 1149 N N . ILE A 1 153 ? 3.846 -9.754 2.508 1.00 98.69 153 ILE A N 1
ATOM 1150 C CA . ILE A 1 153 ? 2.867 -10.243 1.539 1.00 98.69 153 ILE A CA 1
ATOM 1151 C C . ILE A 1 153 ? 2.180 -9.057 0.881 1.00 98.69 153 ILE A C 1
ATOM 1153 O O . ILE A 1 153 ? 1.482 -8.286 1.537 1.00 98.69 153 ILE A O 1
ATOM 1157 N N . ILE A 1 154 ? 2.353 -8.940 -0.431 1.00 98.81 154 ILE A N 1
ATOM 1158 C CA . ILE A 1 154 ? 1.615 -7.980 -1.242 1.00 98.81 154 ILE A CA 1
ATOM 1159 C C . ILE A 1 154 ? 0.334 -8.641 -1.718 1.00 98.81 154 ILE A C 1
ATOM 1161 O O . ILE A 1 154 ? 0.377 -9.760 -2.234 1.00 98.81 154 ILE A O 1
ATOM 1165 N N . VAL A 1 155 ? -0.783 -7.931 -1.590 1.00 98.69 155 VAL A N 1
ATOM 1166 C CA . VAL A 1 155 ? -2.031 -8.238 -2.296 1.00 98.69 155 VAL A CA 1
ATOM 1167 C C . VAL A 1 155 ? -2.419 -7.010 -3.099 1.00 98.69 155 VAL A C 1
ATOM 1169 O O . VAL A 1 155 ? -2.387 -5.895 -2.581 1.00 98.69 155 VAL A O 1
ATOM 1172 N N . ALA A 1 156 ? -2.743 -7.207 -4.370 1.00 98.44 156 ALA A N 1
ATOM 1173 C CA . ALA A 1 156 ? -3.090 -6.118 -5.265 1.00 98.44 156 ALA A CA 1
ATOM 1174 C C . ALA A 1 156 ? -4.234 -6.525 -6.192 1.00 98.44 156 ALA A C 1
ATOM 1176 O O . ALA A 1 156 ? -4.191 -7.605 -6.791 1.00 98.44 156 ALA A O 1
ATOM 1177 N N . ASP A 1 157 ? -5.233 -5.657 -6.310 1.00 97.88 157 ASP A N 1
ATOM 1178 C CA . ASP A 1 157 ? -6.366 -5.784 -7.225 1.00 97.88 157 ASP A CA 1
ATOM 1179 C C . ASP A 1 157 ? -6.819 -4.415 -7.751 1.00 97.88 157 ASP A C 1
ATOM 1181 O O . ASP A 1 157 ? -6.124 -3.410 -7.613 1.00 97.88 157 ASP A O 1
ATOM 1185 N N . ALA A 1 158 ? -7.985 -4.376 -8.396 1.00 96.62 158 ALA A N 1
ATOM 1186 C CA . ALA A 1 158 ? -8.513 -3.176 -9.030 1.00 96.62 158 ALA A CA 1
ATOM 1187 C C . ALA A 1 158 ? -8.688 -1.977 -8.075 1.00 96.62 158 ALA A C 1
ATOM 1189 O O . ALA A 1 158 ? -8.691 -0.839 -8.543 1.00 96.62 158 ALA A O 1
ATOM 1190 N N . GLU A 1 159 ? -8.825 -2.217 -6.767 1.00 96.31 159 GLU A N 1
ATOM 1191 C CA . GLU A 1 159 ? -9.108 -1.180 -5.768 1.00 96.31 159 GLU A CA 1
ATOM 1192 C C . GLU A 1 159 ? -7.839 -0.636 -5.099 1.00 96.31 159 GLU A C 1
ATOM 1194 O O . GLU A 1 159 ? -7.863 0.453 -4.522 1.00 96.31 159 GLU A O 1
ATOM 1199 N N . GLY A 1 160 ? -6.710 -1.341 -5.217 1.00 97.31 160 GLY A N 1
ATOM 1200 C CA . GLY A 1 160 ? -5.434 -0.857 -4.708 1.00 97.31 160 GLY A CA 1
ATOM 1201 C C . GLY A 1 160 ? -4.444 -1.961 -4.374 1.00 97.31 160 GLY A C 1
ATOM 1202 O O . GLY A 1 160 ? -4.463 -3.057 -4.933 1.00 97.31 160 GLY A O 1
ATOM 1203 N N . ILE A 1 161 ? -3.524 -1.632 -3.467 1.00 98.75 161 ILE A N 1
ATOM 1204 C CA . ILE A 1 161 ? -2.437 -2.509 -3.039 1.00 98.75 161 ILE A CA 1
ATOM 1205 C C . ILE A 1 161 ? -2.313 -2.423 -1.518 1.00 98.75 161 ILE A C 1
ATOM 1207 O O . ILE A 1 161 ? -2.339 -1.328 -0.949 1.00 98.75 161 ILE A O 1
ATOM 1211 N N . VAL A 1 162 ? -2.116 -3.571 -0.876 1.00 98.75 162 VAL A N 1
ATOM 1212 C CA . VAL A 1 162 ? -1.820 -3.695 0.554 1.00 98.75 162 VAL A CA 1
ATOM 1213 C C . VAL A 1 162 ? -0.512 -4.458 0.764 1.00 98.75 162 VAL A C 1
ATOM 1215 O O . VAL A 1 162 ? -0.238 -5.434 0.063 1.00 98.75 162 VAL A O 1
ATOM 1218 N N . SER A 1 163 ? 0.295 -4.004 1.727 1.00 98.69 163 SER A N 1
ATOM 1219 C CA . SER A 1 163 ? 1.469 -4.719 2.236 1.00 98.69 163 SER A CA 1
ATOM 1220 C C . SER A 1 163 ? 1.188 -5.260 3.634 1.00 98.69 163 SER A C 1
ATOM 1222 O O . SER A 1 163 ? 0.938 -4.499 4.573 1.00 98.69 163 SER A O 1
ATOM 1224 N N . ILE A 1 164 ? 1.252 -6.578 3.784 1.00 98.62 164 ILE A N 1
ATOM 1225 C CA . ILE A 1 164 ? 1.034 -7.273 5.049 1.00 98.62 164 ILE A CA 1
ATOM 1226 C C . ILE A 1 164 ? 2.398 -7.731 5.577 1.00 98.62 164 ILE A C 1
ATOM 1228 O O . ILE A 1 164 ? 3.045 -8.547 4.914 1.00 98.62 164 ILE A O 1
ATOM 1232 N N . PRO A 1 165 ? 2.844 -7.267 6.760 1.00 98.19 165 PRO A N 1
ATOM 1233 C CA . PRO A 1 165 ? 4.121 -7.684 7.320 1.00 98.19 165 PRO A CA 1
ATOM 1234 C C . PRO A 1 165 ? 4.222 -9.202 7.401 1.00 98.19 165 PRO A C 1
ATOM 1236 O O . PRO A 1 165 ? 3.291 -9.858 7.878 1.00 98.19 165 PRO A O 1
ATOM 1239 N N . GLN A 1 166 ? 5.358 -9.767 6.987 1.00 96.50 166 GLN A N 1
ATOM 1240 C CA . GLN A 1 166 ? 5.535 -11.224 6.947 1.00 96.50 166 GLN A CA 1
ATOM 1241 C C . GLN A 1 166 ? 5.211 -11.893 8.296 1.00 96.50 166 GLN A C 1
ATOM 1243 O O . GLN A 1 166 ? 4.576 -12.945 8.343 1.00 96.50 166 GLN A O 1
ATOM 1248 N N . SER A 1 167 ? 5.597 -11.252 9.403 1.00 96.56 167 SER A N 1
ATOM 1249 C CA . SER A 1 167 ? 5.359 -11.735 10.769 1.00 96.56 167 SER A CA 1
ATOM 1250 C C . SER A 1 167 ? 3.883 -11.754 11.185 1.00 96.56 167 SER A C 1
ATOM 1252 O O . SER A 1 167 ? 3.534 -12.437 12.145 1.00 96.56 167 SER A O 1
ATOM 1254 N N . GLN A 1 168 ? 3.017 -11.024 10.480 1.00 96.31 168 GLN A N 1
ATOM 1255 C CA . GLN A 1 168 ? 1.585 -10.906 10.772 1.00 96.31 168 GLN A CA 1
ATOM 1256 C C . GLN A 1 168 ? 0.703 -11.598 9.725 1.00 96.31 168 GLN A C 1
ATOM 1258 O O . GLN A 1 168 ? -0.506 -11.714 9.925 1.00 96.31 168 GLN A O 1
ATOM 1263 N N . ALA A 1 169 ? 1.294 -12.079 8.627 1.00 96.12 169 ALA A N 1
ATOM 1264 C CA . ALA A 1 169 ? 0.586 -12.549 7.442 1.00 96.12 169 ALA A CA 1
ATOM 1265 C C . ALA A 1 169 ? -0.495 -13.600 7.750 1.00 96.12 169 ALA A C 1
ATOM 1267 O O . ALA A 1 169 ? -1.647 -13.438 7.352 1.00 96.12 169 ALA A O 1
ATOM 1268 N N . GLU A 1 170 ? -0.157 -14.642 8.517 1.00 96.38 170 GLU A N 1
ATOM 1269 C CA . GLU A 1 170 ? -1.106 -15.703 8.880 1.00 96.38 170 GLU A CA 1
ATOM 1270 C C . GLU A 1 170 ? -2.274 -15.179 9.731 1.00 96.38 170 GLU A C 1
ATOM 1272 O O . GLU A 1 170 ? -3.433 -15.536 9.504 1.00 96.38 170 GLU A O 1
ATOM 1277 N N . HIS A 1 171 ? -1.977 -14.325 10.713 1.00 96.56 171 HIS A N 1
ATOM 1278 C CA . HIS A 1 171 ? -2.986 -13.767 11.609 1.00 96.56 171 HIS A CA 1
ATOM 1279 C C . HIS A 1 171 ? -3.967 -12.869 10.848 1.00 96.56 171 HIS A C 1
ATOM 1281 O O . HIS A 1 171 ? -5.182 -13.043 10.960 1.00 96.56 171 HIS A O 1
ATOM 1287 N N . VAL A 1 172 ? -3.433 -11.962 10.028 1.00 97.50 172 VAL A N 1
ATOM 1288 C CA . VAL A 1 172 ? -4.216 -11.032 9.210 1.00 97.50 172 VAL A CA 1
ATOM 1289 C C . VAL A 1 172 ? -5.088 -11.789 8.213 1.00 97.50 172 VAL A C 1
ATOM 1291 O O . VAL A 1 172 ? -6.277 -11.496 8.115 1.00 97.50 172 VAL A O 1
ATOM 1294 N N . PHE A 1 173 ? -4.544 -12.801 7.528 1.00 97.62 173 PHE A N 1
ATOM 1295 C CA . PHE A 1 173 ? -5.315 -13.615 6.587 1.00 97.62 173 PHE A CA 1
ATOM 1296 C C . PHE A 1 173 ? -6.500 -14.306 7.262 1.00 97.62 173 PHE A C 1
ATOM 1298 O O . PHE A 1 173 ? -7.624 -14.243 6.767 1.00 97.62 173 PHE A O 1
ATOM 1305 N N . LYS A 1 174 ? -6.272 -14.942 8.418 1.00 96.75 174 LYS A N 1
ATOM 1306 C CA . LYS A 1 174 ? -7.336 -15.614 9.178 1.00 96.75 174 LYS A CA 1
ATOM 1307 C C . LYS A 1 174 ? -8.425 -14.633 9.612 1.00 96.75 174 LYS A C 1
ATOM 1309 O O . LYS A 1 174 ? -9.605 -14.947 9.463 1.00 96.75 174 LYS A O 1
ATOM 1314 N N . LEU A 1 175 ? -8.040 -13.455 10.104 1.00 96.81 175 LEU A N 1
ATOM 1315 C CA . LEU A 1 175 ? -8.982 -12.431 10.551 1.00 96.81 175 LEU A CA 1
ATOM 1316 C C . LEU A 1 175 ? -9.804 -11.857 9.387 1.00 96.81 175 LEU A C 1
ATOM 1318 O O . LEU A 1 175 ? -11.029 -11.772 9.491 1.00 96.81 175 LEU A O 1
ATOM 1322 N N . ALA A 1 176 ? -9.149 -11.519 8.273 1.00 97.06 176 ALA A N 1
ATOM 1323 C CA . ALA A 1 176 ? -9.809 -11.033 7.062 1.00 97.06 176 ALA A CA 1
ATOM 1324 C C . ALA A 1 176 ? -10.778 -12.088 6.509 1.00 97.06 176 ALA A C 1
ATOM 1326 O O . ALA A 1 176 ? -11.949 -11.794 6.279 1.00 97.06 176 ALA A O 1
ATOM 1327 N N . LYS A 1 177 ? -10.336 -13.349 6.405 1.00 95.88 177 LYS A N 1
ATOM 1328 C CA . LYS A 1 177 ? -11.164 -14.464 5.928 1.00 95.88 177 LYS A CA 1
ATOM 1329 C C . LYS A 1 177 ? -12.389 -14.693 6.808 1.00 95.88 177 LYS A C 1
ATOM 1331 O O . LYS A 1 177 ? -13.474 -14.931 6.287 1.00 95.88 177 LYS A O 1
ATOM 1336 N N . GLN A 1 178 ? -12.231 -14.612 8.128 1.00 95.25 178 GLN A N 1
ATOM 1337 C CA . GLN A 1 178 ? -13.343 -14.756 9.064 1.00 95.25 178 GLN A CA 1
ATOM 1338 C C . GLN A 1 178 ? -14.377 -13.637 8.883 1.00 95.25 178 GLN A C 1
ATOM 1340 O O . GLN A 1 178 ? -15.570 -13.929 8.817 1.00 95.25 178 GLN A O 1
ATOM 1345 N N . LYS A 1 179 ? -13.941 -12.372 8.781 1.00 93.62 179 LYS A N 1
ATOM 1346 C CA . LYS A 1 179 ? -14.852 -11.243 8.525 1.00 93.62 179 LYS A CA 1
ATOM 1347 C C . LYS A 1 179 ? -15.568 -11.387 7.187 1.00 93.62 179 LYS A C 1
ATOM 1349 O O . LYS A 1 179 ? -16.794 -11.330 7.160 1.00 93.62 179 LYS A O 1
ATOM 1354 N N . TRP A 1 180 ? -14.820 -11.670 6.124 1.00 94.31 180 TRP A N 1
ATOM 1355 C CA . TRP A 1 180 ? -15.361 -11.883 4.786 1.00 94.31 180 TRP A CA 1
ATOM 1356 C C . TRP A 1 180 ? -16.431 -12.987 4.764 1.00 94.31 180 TRP A C 1
ATOM 1358 O O . TRP A 1 180 ? -17.507 -12.806 4.197 1.00 94.31 180 TRP A O 1
ATOM 1368 N N . GLN A 1 181 ? -16.195 -14.113 5.448 1.00 93.19 181 GLN A N 1
ATOM 1369 C CA . GLN A 1 181 ? -17.177 -15.200 5.563 1.00 93.19 181 GLN A CA 1
ATOM 1370 C C . GLN A 1 181 ? -18.452 -14.780 6.299 1.00 93.19 181 GLN A C 1
ATOM 1372 O O . GLN A 1 181 ? -19.541 -15.214 5.928 1.00 93.19 181 GLN A O 1
ATOM 1377 N N . VAL A 1 182 ? -18.339 -13.970 7.353 1.00 90.12 182 VAL A N 1
ATOM 1378 C CA . VAL A 1 182 ? -19.513 -13.457 8.068 1.00 90.12 182 VAL A CA 1
ATOM 1379 C C . VAL A 1 182 ? -20.306 -12.522 7.159 1.00 90.12 182 VAL A C 1
ATOM 1381 O O . VAL A 1 182 ? -21.508 -12.713 7.008 1.00 90.12 182 VAL A O 1
ATOM 1384 N N . GLU A 1 183 ? -19.641 -11.567 6.512 1.00 86.69 183 GLU A N 1
ATOM 1385 C CA . GLU A 1 183 ? -20.276 -10.565 5.646 1.00 86.69 183 GLU A CA 1
ATOM 1386 C C . GLU A 1 183 ? -20.952 -11.195 4.423 1.00 86.69 183 GLU A C 1
ATOM 1388 O O . GLU A 1 183 ? -22.085 -10.848 4.101 1.00 86.69 183 GLU A O 1
ATOM 1393 N N . THR A 1 184 ? -20.320 -12.199 3.811 1.00 87.88 184 THR A N 1
ATOM 1394 C CA . THR A 1 184 ? -20.865 -12.914 2.643 1.00 87.88 184 THR A CA 1
ATOM 1395 C C . THR A 1 184 ? -22.141 -13.704 2.968 1.00 87.88 184 THR A C 1
ATOM 1397 O O . THR A 1 184 ? -22.955 -13.963 2.085 1.00 87.88 184 THR A O 1
ATOM 1400 N N . ASN A 1 185 ? -22.345 -14.084 4.233 1.00 91.38 185 ASN A N 1
ATOM 1401 C CA . ASN A 1 185 ? -23.510 -14.859 4.671 1.00 91.38 185 ASN A CA 1
ATOM 1402 C C . ASN A 1 185 ? -24.681 -13.990 5.170 1.00 91.38 185 ASN A C 1
ATOM 1404 O O . ASN A 1 185 ? -25.715 -14.530 5.570 1.00 91.38 185 ASN A O 1
ATOM 1408 N N . ILE A 1 186 ? -24.538 -12.663 5.167 1.00 91.88 186 ILE A N 1
ATOM 1409 C CA . ILE A 1 186 ? -25.576 -11.728 5.607 1.00 91.88 186 ILE A CA 1
ATOM 1410 C C . ILE A 1 186 ? -26.372 -11.250 4.387 1.00 91.88 186 ILE A C 1
ATOM 1412 O O . ILE A 1 186 ? -25.818 -10.863 3.363 1.00 91.88 186 ILE A O 1
ATOM 1416 N N . THR A 1 187 ? -27.701 -11.259 4.489 1.00 93.62 187 THR A N 1
ATOM 1417 C CA . THR A 1 187 ? -28.567 -10.694 3.440 1.00 93.62 187 THR A CA 1
ATOM 1418 C C . THR A 1 187 ? -28.512 -9.166 3.443 1.00 93.62 187 THR A C 1
ATOM 1420 O O . THR A 1 187 ? -28.299 -8.554 4.488 1.00 93.62 187 THR A O 1
ATOM 1423 N N . LEU A 1 188 ? -28.796 -8.524 2.305 1.00 92.62 188 LEU A N 1
ATOM 1424 C CA . LEU A 1 188 ? -28.810 -7.058 2.206 1.00 92.62 188 LEU A CA 1
ATOM 1425 C C . LEU A 1 188 ? -29.695 -6.398 3.279 1.00 92.62 188 LEU A C 1
ATOM 1427 O O . LEU A 1 188 ? -29.273 -5.432 3.904 1.00 92.62 188 LEU A O 1
ATOM 1431 N N . SER A 1 189 ? -30.879 -6.953 3.551 1.00 95.19 189 SER A N 1
ATOM 1432 C CA . SER A 1 189 ? -31.789 -6.424 4.578 1.00 95.19 189 SER A CA 1
ATOM 1433 C C . SER A 1 189 ? -31.226 -6.548 5.996 1.00 95.19 189 SER A C 1
ATOM 1435 O O . SER A 1 189 ? -31.382 -5.641 6.808 1.00 95.19 189 SER A O 1
ATOM 1437 N N . GLN A 1 190 ? -30.550 -7.657 6.309 1.00 93.69 190 GLN A N 1
ATOM 1438 C CA . GLN A 1 190 ? -29.878 -7.814 7.602 1.00 93.69 190 GLN A CA 1
ATOM 1439 C C . GLN A 1 190 ? -28.692 -6.854 7.733 1.00 93.69 190 GLN A C 1
ATOM 1441 O O . GLN A 1 190 ? -28.474 -6.301 8.810 1.00 93.69 190 GLN A O 1
ATOM 1446 N N . TRP A 1 191 ? -27.938 -6.651 6.650 1.00 92.81 191 TRP A N 1
ATOM 1447 C CA . TRP A 1 191 ? -26.834 -5.698 6.620 1.00 92.81 191 TRP A CA 1
ATOM 1448 C C . TRP A 1 191 ? -27.333 -4.266 6.829 1.00 92.81 191 TRP A C 1
ATOM 1450 O O . TRP A 1 191 ? -26.767 -3.549 7.648 1.00 92.81 191 TRP A O 1
ATOM 1460 N N . GLU A 1 192 ? -28.415 -3.869 6.151 1.00 95.75 192 GLU A N 1
ATOM 1461 C CA . GLU A 1 192 ? -29.027 -2.539 6.268 1.00 95.75 192 GLU A CA 1
ATOM 1462 C C . GLU A 1 192 ? -29.454 -2.240 7.709 1.00 95.75 192 GLU A C 1
ATOM 1464 O O . GLU A 1 192 ? -29.093 -1.196 8.255 1.00 95.75 192 GLU A O 1
ATOM 1469 N N . GLU A 1 193 ? -30.149 -3.178 8.355 1.00 95.06 193 GLU A N 1
ATOM 1470 C CA . GLU A 1 193 ? -30.587 -3.026 9.744 1.00 95.06 193 GLU A CA 1
ATOM 1471 C C . GLU A 1 193 ? -29.390 -2.884 10.700 1.00 95.06 193 GLU A C 1
ATOM 1473 O O . GLU A 1 193 ? -29.335 -1.961 11.515 1.00 95.06 193 GLU A O 1
ATOM 1478 N N . GLN A 1 194 ? -28.377 -3.746 10.562 1.00 92.12 194 GLN A N 1
ATOM 1479 C CA . GLN A 1 194 ? -27.156 -3.662 11.370 1.00 92.12 194 GLN A CA 1
ATOM 1480 C C . GLN A 1 194 ? -26.381 -2.362 11.118 1.00 92.12 194 GLN A C 1
ATOM 1482 O O . GLN A 1 194 ? -25.831 -1.772 12.051 1.00 92.12 194 GLN A O 1
ATOM 1487 N N . HIS A 1 195 ? -26.306 -1.917 9.863 1.00 92.94 195 HIS A N 1
ATOM 1488 C CA . HIS A 1 195 ? -25.636 -0.681 9.482 1.00 92.94 195 HIS A CA 1
ATOM 1489 C C . HIS A 1 195 ? -26.341 0.527 10.099 1.00 92.94 195 HIS A C 1
ATOM 1491 O O . HIS A 1 195 ? -25.686 1.350 10.737 1.00 92.94 195 HIS A O 1
ATOM 1497 N N . LYS A 1 196 ? -27.673 0.595 10.001 1.00 95.38 196 LYS A N 1
ATOM 1498 C CA . LYS A 1 196 ? -28.476 1.667 10.595 1.00 95.38 196 LYS A CA 1
ATOM 1499 C C . LYS A 1 196 ? -28.235 1.786 12.101 1.00 95.38 196 LYS A C 1
ATOM 1501 O O . LYS A 1 196 ? -27.921 2.875 12.573 1.00 95.38 196 LYS A O 1
ATOM 1506 N N . GLN A 1 197 ? -28.278 0.671 12.831 1.00 94.75 197 GLN A N 1
ATOM 1507 C CA . GLN A 1 197 ? -28.011 0.651 14.275 1.00 94.75 197 GLN A CA 1
ATOM 1508 C C . GLN A 1 197 ? -26.596 1.151 14.613 1.00 94.75 197 GLN A C 1
ATOM 1510 O O . GLN A 1 197 ? -26.415 1.948 15.537 1.00 94.75 197 GLN A O 1
ATOM 1515 N N . LYS A 1 198 ? -25.580 0.733 13.841 1.00 92.94 198 LYS A N 1
ATOM 1516 C CA . LYS A 1 198 ? -24.195 1.210 14.009 1.00 92.94 198 LYS A CA 1
ATOM 1517 C C . LYS A 1 198 ? -24.076 2.717 13.780 1.00 92.94 198 LYS A C 1
ATOM 1519 O O . LYS A 1 198 ? -23.406 3.390 14.560 1.00 92.94 198 LYS A O 1
ATOM 1524 N N . ILE A 1 199 ? -24.718 3.244 12.736 1.00 95.12 199 ILE A N 1
ATOM 1525 C CA . ILE A 1 199 ? -24.703 4.677 12.421 1.00 95.12 199 ILE A CA 1
ATOM 1526 C C . ILE A 1 199 ? -25.421 5.483 13.503 1.00 95.12 199 ILE A C 1
ATOM 1528 O O . ILE A 1 199 ? -24.892 6.499 13.942 1.00 95.12 199 ILE A O 1
ATOM 1532 N N . GLU A 1 200 ? -26.581 5.033 13.981 1.00 95.62 200 GLU A N 1
ATOM 1533 C CA . GLU A 1 200 ? -27.311 5.703 15.064 1.00 95.62 200 GLU A CA 1
ATOM 1534 C C . GLU A 1 200 ? -26.470 5.789 16.346 1.00 95.62 200 GLU A C 1
ATOM 1536 O O . GLU A 1 200 ? -26.372 6.861 16.947 1.00 95.62 200 GLU A O 1
ATOM 1541 N N . HIS A 1 201 ? -25.791 4.700 16.717 1.00 92.88 201 HIS A N 1
ATOM 1542 C CA . HIS A 1 201 ? -24.875 4.682 17.857 1.00 92.88 201 HIS A CA 1
ATOM 1543 C C . HIS A 1 201 ? -23.671 5.617 17.654 1.00 92.88 201 HIS A C 1
ATOM 1545 O O . HIS A 1 201 ? -23.343 6.407 18.540 1.00 92.88 201 HIS A O 1
ATOM 1551 N N . ALA A 1 202 ? -23.028 5.571 16.482 1.00 92.31 202 ALA A N 1
ATOM 1552 C CA . ALA A 1 202 ? -21.892 6.437 16.165 1.00 92.31 202 ALA A CA 1
ATOM 1553 C C . ALA A 1 202 ? -22.283 7.925 16.155 1.00 92.31 202 ALA A C 1
ATOM 1555 O O . ALA A 1 202 ? -21.545 8.759 16.672 1.00 92.31 202 ALA A O 1
ATOM 1556 N N . LEU A 1 203 ? -23.463 8.262 15.626 1.00 94.38 203 LEU A N 1
ATOM 1557 C CA . LEU A 1 203 ? -24.001 9.622 15.655 1.00 94.38 203 LEU A CA 1
ATOM 1558 C C . LEU A 1 203 ? -24.316 10.083 17.078 1.00 94.38 203 LEU A C 1
ATOM 1560 O O . LEU A 1 203 ? -24.082 11.248 17.390 1.00 94.38 203 LEU A O 1
ATOM 1564 N N . ALA A 1 204 ? -24.856 9.210 17.931 1.00 92.44 204 ALA A N 1
ATOM 1565 C CA . ALA A 1 204 ? -25.100 9.539 19.333 1.00 92.44 204 ALA A CA 1
ATOM 1566 C C . ALA A 1 204 ? -23.785 9.849 20.065 1.00 92.44 204 ALA A C 1
ATOM 1568 O O . ALA A 1 204 ? -23.692 10.890 20.714 1.00 92.44 204 ALA A O 1
ATOM 1569 N N . ALA A 1 205 ? -22.758 9.011 19.884 1.00 89.38 205 ALA A N 1
ATOM 1570 C CA . ALA A 1 205 ? -21.426 9.238 20.443 1.00 89.38 205 ALA A CA 1
ATOM 1571 C C . ALA A 1 205 ? -20.799 10.543 19.923 1.00 89.38 205 ALA A C 1
ATOM 1573 O O . ALA A 1 205 ? -20.430 11.403 20.713 1.00 89.38 205 ALA A O 1
ATOM 1574 N N . ALA A 1 206 ? -20.789 10.760 18.605 1.00 89.38 206 ALA A N 1
ATOM 1575 C CA . ALA A 1 206 ? -20.221 11.971 18.010 1.00 89.38 206 ALA A CA 1
ATOM 1576 C C . ALA A 1 206 ? -20.958 13.254 18.437 1.00 89.38 206 ALA A C 1
ATOM 1578 O O . ALA A 1 206 ? -20.33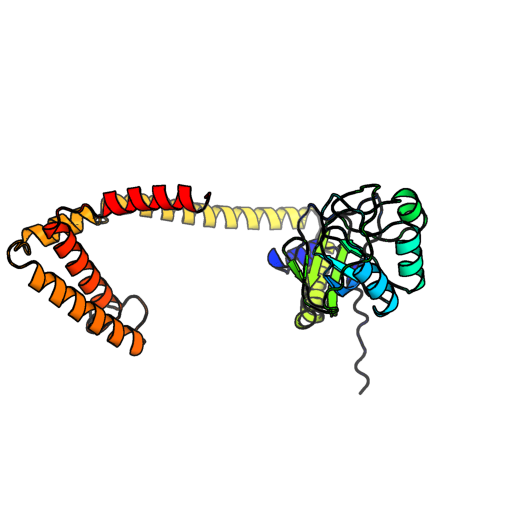6 14.299 18.608 1.00 89.38 206 ALA A O 1
ATOM 1579 N N . LYS A 1 207 ? -22.284 13.198 18.631 1.00 90.31 207 LYS A N 1
ATOM 1580 C CA . LYS A 1 207 ? -23.058 14.325 19.178 1.00 90.31 207 LYS A CA 1
ATOM 1581 C C . LYS A 1 207 ? -22.714 14.596 20.637 1.00 90.31 207 LYS A C 1
ATOM 1583 O O . LYS A 1 207 ? -22.665 15.760 21.017 1.00 90.31 207 LYS A O 1
ATOM 1588 N N . GLN A 1 208 ? -22.489 13.552 21.433 1.00 84.50 208 GLN A N 1
ATOM 1589 C CA . GLN A 1 208 ? -22.033 13.685 22.813 1.00 84.50 208 GLN A CA 1
ATOM 1590 C C . GLN A 1 208 ? -20.642 14.330 22.854 1.00 84.50 208 GLN A C 1
ATOM 1592 O O . GLN A 1 208 ? -20.456 15.298 23.580 1.00 84.50 208 GLN A O 1
ATOM 1597 N N . ASP A 1 209 ? -19.706 13.869 22.021 1.00 81.12 209 ASP A N 1
ATOM 1598 C CA . ASP A 1 209 ? -18.355 14.434 21.923 1.00 81.12 209 ASP A CA 1
ATOM 1599 C C . ASP A 1 209 ? -18.389 15.895 21.457 1.00 81.12 209 ASP A C 1
ATOM 1601 O O . ASP A 1 209 ? -17.745 16.753 22.053 1.00 81.12 209 ASP A O 1
ATOM 1605 N N . ALA A 1 210 ? -19.204 16.215 20.448 1.00 80.00 210 ALA A N 1
ATOM 1606 C CA . ALA A 1 210 ? -19.401 17.588 19.988 1.00 80.00 210 ALA A CA 1
ATOM 1607 C C . ALA A 1 210 ? -20.061 18.477 21.056 1.00 80.00 210 ALA A C 1
ATOM 1609 O O . ALA A 1 210 ? -19.708 19.647 21.186 1.00 80.00 210 ALA A O 1
ATOM 1610 N N . ALA A 1 211 ? -21.006 17.942 21.837 1.00 77.56 211 ALA A N 1
ATOM 1611 C CA . ALA A 1 211 ? -21.609 18.656 22.958 1.00 77.56 211 ALA A CA 1
ATOM 1612 C C . ALA A 1 211 ? -20.603 18.873 24.096 1.00 77.56 211 ALA A C 1
ATOM 1614 O O . ALA A 1 211 ? -20.601 19.954 24.679 1.00 77.56 211 ALA A O 1
ATOM 1615 N N . ASN A 1 212 ? -19.724 17.900 24.358 1.00 70.81 212 ASN A N 1
ATOM 1616 C CA . ASN A 1 212 ? -18.640 18.010 25.329 1.00 70.81 212 ASN A CA 1
ATOM 1617 C C . ASN A 1 212 ? -17.632 19.082 24.892 1.00 70.81 212 ASN A C 1
ATOM 1619 O O . ASN A 1 212 ? -17.382 19.998 25.664 1.00 70.81 212 ASN A O 1
ATOM 1623 N N . LEU A 1 213 ? -17.179 19.071 23.634 1.00 62.81 213 LEU A N 1
ATOM 1624 C CA . LEU A 1 213 ? -16.322 20.113 23.046 1.00 62.81 213 LEU A CA 1
ATOM 1625 C C . LEU A 1 213 ? -16.977 21.505 23.099 1.00 62.81 213 LEU A C 1
ATOM 1627 O O . LEU A 1 213 ? -16.335 22.491 23.438 1.00 62.81 213 LEU A O 1
ATOM 1631 N N . CYS A 1 214 ? -18.283 21.598 22.828 1.00 56.31 214 CYS A N 1
ATOM 1632 C CA . CYS A 1 214 ? -19.027 22.860 22.898 1.00 56.31 214 CYS A CA 1
ATOM 1633 C C . CYS A 1 214 ? -19.290 23.313 24.350 1.00 56.31 214 CYS A C 1
ATOM 1635 O O . CYS A 1 214 ? -19.469 24.503 24.617 1.00 56.31 214 CYS A O 1
ATOM 1637 N N . SER A 1 215 ? -19.310 22.377 25.304 1.00 53.03 215 SER A N 1
ATOM 1638 C CA . SER A 1 215 ? -19.350 22.672 26.737 1.00 53.03 215 SER A CA 1
ATOM 1639 C C . SER A 1 215 ? -17.973 23.028 27.304 1.00 53.03 215 SER A C 1
ATOM 1641 O O . SER A 1 215 ? -17.910 23.873 28.188 1.00 53.03 215 SER A O 1
ATOM 1643 N N . GLU A 1 216 ? -16.885 22.487 26.747 1.00 47.78 216 GLU A N 1
ATOM 1644 C CA . GLU A 1 216 ? -15.497 22.874 27.032 1.00 47.78 216 GLU A CA 1
ATOM 1645 C C . GLU A 1 216 ? -15.189 24.271 26.472 1.00 47.78 216 GLU A C 1
ATOM 1647 O O . GLU A 1 216 ? -14.590 25.084 27.168 1.00 47.78 216 GLU A O 1
ATOM 1652 N N . ASP A 1 217 ? -15.698 24.619 25.284 1.00 46.75 217 ASP A N 1
ATOM 1653 C CA . ASP A 1 217 ? -15.639 25.990 24.750 1.00 46.75 217 ASP A CA 1
ATOM 1654 C C . ASP A 1 217 ? -16.466 26.987 25.585 1.00 46.75 217 ASP A C 1
ATOM 1656 O O . ASP A 1 217 ? -16.110 28.160 25.675 1.00 46.75 217 ASP A O 1
ATOM 1660 N N . LYS A 1 218 ? -17.537 26.531 26.254 1.00 47.16 218 LYS A N 1
ATOM 1661 C CA . LYS A 1 218 ? -18.279 27.336 27.245 1.00 47.16 218 LYS A CA 1
ATOM 1662 C C . LYS A 1 218 ? -17.630 27.353 28.633 1.00 47.16 218 LYS A C 1
ATOM 1664 O O . LYS A 1 218 ? -17.848 28.302 29.373 1.00 47.16 218 LYS A O 1
ATOM 1669 N N . GLN A 1 219 ? -16.828 26.351 28.992 1.00 46.19 219 GLN A N 1
ATOM 1670 C CA . GLN A 1 219 ? -15.967 26.387 30.182 1.00 46.19 219 GLN A CA 1
ATOM 1671 C C . GLN A 1 219 ? -14.689 27.203 29.946 1.00 46.19 219 GLN A C 1
ATOM 1673 O O . GLN A 1 219 ? -14.087 27.669 30.907 1.00 46.19 219 GLN A O 1
ATOM 1678 N N . ARG A 1 220 ? -14.308 27.459 28.687 1.00 45.84 220 ARG A N 1
ATOM 1679 C CA . ARG A 1 220 ? -13.226 28.383 28.316 1.00 45.84 220 ARG A CA 1
ATOM 1680 C C . ARG A 1 220 ? -13.481 29.834 28.724 1.00 45.84 220 ARG A C 1
ATOM 1682 O O . ARG A 1 220 ? -12.513 30.573 28.845 1.00 45.84 220 ARG A O 1
ATOM 1689 N N . GLU A 1 221 ? -14.729 30.233 28.985 1.00 47.59 221 GLU A N 1
ATOM 1690 C CA . GLU A 1 221 ? -15.029 31.541 29.592 1.00 47.59 221 GLU A CA 1
ATOM 1691 C C . GLU A 1 221 ? -14.554 31.656 31.056 1.00 47.59 221 GLU A C 1
ATOM 1693 O O . GLU A 1 221 ? -14.543 32.762 31.585 1.00 47.59 221 GLU A O 1
ATOM 1698 N N . ASP A 1 222 ? -14.103 30.561 31.684 1.00 53.00 222 ASP A N 1
ATOM 1699 C CA . ASP A 1 222 ? -13.570 30.544 33.058 1.00 53.00 222 ASP A CA 1
ATOM 1700 C C . ASP A 1 222 ? -12.138 29.954 33.150 1.00 53.00 222 ASP A C 1
ATOM 1702 O O . ASP A 1 222 ? -11.642 29.657 34.238 1.00 53.00 222 ASP A O 1
ATOM 1706 N N . ILE A 1 223 ? -11.437 29.774 32.015 1.00 60.56 223 ILE A N 1
ATOM 1707 C CA . ILE A 1 223 ? -10.021 29.357 31.997 1.00 60.56 223 ILE A CA 1
ATOM 1708 C C . ILE A 1 223 ? -9.138 30.602 31.902 1.00 60.56 223 ILE A C 1
ATOM 1710 O O . ILE A 1 223 ? -9.100 31.273 30.874 1.00 60.56 223 ILE A O 1
ATOM 1714 N N . MET A 1 224 ? -8.385 30.866 32.969 1.00 75.19 224 MET A N 1
ATOM 1715 C CA . MET A 1 224 ? -7.402 31.947 33.039 1.00 75.19 224 MET A CA 1
ATOM 1716 C C . MET A 1 224 ? -6.371 31.847 31.896 1.00 75.19 224 MET A C 1
ATOM 1718 O O . MET A 1 224 ? -5.659 30.850 31.772 1.00 75.19 224 MET A O 1
ATOM 1722 N N . THR A 1 225 ? -6.267 32.892 31.078 1.00 87.69 225 THR A N 1
ATOM 1723 C CA . THR A 1 225 ? -5.244 33.059 30.026 1.00 87.69 225 THR A CA 1
ATOM 1724 C C . THR A 1 225 ? -3.838 33.251 30.615 1.00 87.69 225 THR A C 1
ATOM 1726 O O . THR A 1 225 ? -3.698 33.602 31.793 1.00 87.69 225 THR A O 1
ATOM 1729 N N . LEU A 1 226 ? -2.768 33.090 29.815 1.00 88.50 226 LEU A N 1
ATOM 1730 C CA . LEU A 1 226 ? -1.407 33.375 30.303 1.00 88.50 226 LEU A CA 1
ATOM 1731 C C . LEU A 1 226 ? -1.274 34.846 30.704 1.00 88.50 226 LEU A C 1
ATOM 1733 O O . LEU A 1 226 ? -0.679 35.140 31.735 1.00 88.50 226 LEU A O 1
ATOM 1737 N N . SER A 1 227 ? -1.880 35.768 29.955 1.00 87.19 227 SER A N 1
ATOM 1738 C CA . SER A 1 227 ? -1.887 37.193 30.296 1.00 87.19 227 SER A CA 1
ATOM 1739 C C . SER A 1 227 ? -2.634 37.483 31.596 1.00 87.19 227 SER A C 1
ATOM 1741 O O . SER A 1 227 ? -2.259 38.392 32.340 1.00 87.19 227 SER A O 1
ATOM 1743 N N . GLU A 1 228 ? -3.703 36.746 31.898 1.00 89.69 228 GLU A N 1
ATOM 1744 C CA . GLU A 1 228 ? -4.403 36.867 33.179 1.00 89.69 228 GLU A CA 1
ATOM 1745 C C . GLU A 1 228 ? -3.574 36.302 34.326 1.00 89.69 228 GLU A C 1
ATOM 1747 O O . GLU A 1 228 ? -3.450 36.979 35.347 1.00 89.69 228 GLU A O 1
ATOM 1752 N N . LEU A 1 229 ? -2.933 35.142 34.151 1.00 90.38 229 LEU A N 1
ATOM 1753 C CA . LEU A 1 229 ? -1.988 34.595 35.126 1.00 90.38 229 LEU A CA 1
ATOM 1754 C C . LEU A 1 229 ? -0.828 35.570 35.375 1.00 90.38 229 LEU A C 1
ATOM 1756 O O . LEU A 1 229 ? -0.499 35.863 36.524 1.00 90.38 229 LEU A O 1
ATOM 1760 N N . GLN A 1 230 ? -0.271 36.161 34.314 1.00 93.44 230 GLN A N 1
ATOM 1761 C CA . GLN A 1 230 ? 0.736 37.216 34.406 1.00 93.44 230 GLN A CA 1
ATOM 1762 C C . GLN A 1 230 ? 0.225 38.407 35.226 1.00 93.44 230 GLN A C 1
ATOM 1764 O O . GLN A 1 230 ? 0.923 38.853 36.137 1.00 93.44 230 GLN A O 1
ATOM 1769 N N . LYS A 1 231 ? -0.989 38.911 34.957 1.00 91.69 231 LYS A N 1
ATOM 1770 C CA . LYS A 1 231 ? -1.603 40.005 35.738 1.00 91.69 231 LYS A CA 1
ATOM 1771 C C . LYS A 1 231 ? -1.816 39.620 37.201 1.00 91.69 231 LYS A C 1
ATOM 1773 O O . LYS A 1 231 ? -1.588 40.453 38.076 1.00 91.69 231 LYS A O 1
ATOM 1778 N N . HIS A 1 232 ? -2.242 38.387 37.461 1.00 91.81 232 HIS A N 1
ATOM 1779 C CA . HIS A 1 232 ? -2.473 37.880 38.806 1.00 91.81 232 HIS A CA 1
ATOM 1780 C C . HIS A 1 232 ? -1.169 37.820 39.597 1.00 91.81 232 HIS A C 1
ATOM 1782 O O . HIS A 1 232 ? -1.086 38.472 40.635 1.00 91.81 232 HIS A O 1
ATOM 1788 N N . ILE A 1 233 ? -0.128 37.174 39.062 1.00 92.38 233 ILE A N 1
ATOM 1789 C CA . ILE A 1 233 ? 1.209 37.123 39.677 1.00 92.38 233 ILE A CA 1
ATOM 1790 C C . ILE A 1 233 ? 1.732 38.540 39.915 1.00 92.38 233 ILE A C 1
ATOM 1792 O O . ILE A 1 233 ? 2.108 38.883 41.030 1.00 92.38 233 ILE A O 1
ATOM 1796 N N . LYS A 1 234 ? 1.638 39.421 38.912 1.00 92.19 234 LYS A N 1
ATOM 1797 C CA . LYS A 1 234 ? 2.078 40.819 39.025 1.00 92.19 234 LYS A CA 1
ATOM 1798 C C . LYS A 1 234 ? 1.394 41.591 40.159 1.00 92.19 234 LYS A C 1
ATOM 1800 O O . LYS A 1 234 ? 1.965 42.560 40.653 1.00 92.19 234 LYS A O 1
ATOM 1805 N N . SER A 1 235 ? 0.175 41.214 40.547 1.00 92.25 235 SER A N 1
ATOM 1806 C CA . SER A 1 235 ? -0.578 41.924 41.586 1.00 92.25 235 SER A CA 1
ATOM 1807 C C . SER A 1 235 ? -0.014 41.725 42.997 1.00 92.25 235 SER A C 1
ATOM 1809 O O . SER A 1 235 ? -0.232 42.586 43.848 1.00 92.25 235 SER A O 1
ATOM 1811 N N . PHE A 1 236 ? 0.730 40.640 43.240 1.00 91.56 236 PHE A N 1
ATOM 1812 C CA . PHE A 1 236 ? 1.327 40.337 44.546 1.00 91.56 236 PHE A CA 1
ATOM 1813 C C . PHE A 1 236 ? 2.839 40.066 44.502 1.00 91.56 236 PHE A C 1
ATOM 1815 O O . PHE A 1 236 ? 3.496 40.188 45.532 1.00 91.56 236 PHE A O 1
ATOM 1822 N N . ASP A 1 237 ? 3.401 39.756 43.334 1.00 90.75 237 ASP A N 1
ATOM 1823 C CA . ASP A 1 237 ? 4.821 39.488 43.125 1.00 90.75 237 ASP A CA 1
ATOM 1824 C C . ASP A 1 237 ? 5.339 40.252 41.895 1.00 90.75 237 ASP A C 1
ATOM 1826 O O . ASP A 1 237 ? 5.274 39.806 40.744 1.00 90.75 237 ASP A O 1
ATOM 1830 N N . HIS A 1 238 ? 5.815 41.475 42.143 1.00 93.00 238 HIS A N 1
ATOM 1831 C CA . HIS A 1 238 ? 6.411 42.324 41.118 1.00 93.00 238 HIS A CA 1
ATOM 1832 C C . HIS A 1 238 ? 7.450 43.284 41.706 1.00 93.00 238 HIS A C 1
ATOM 1834 O O . HIS A 1 238 ? 7.125 44.373 42.181 1.00 93.00 238 HIS A O 1
ATOM 1840 N N . ALA A 1 239 ? 8.721 42.897 41.619 1.00 90.69 239 ALA A N 1
ATOM 1841 C CA . ALA A 1 239 ? 9.862 43.721 42.003 1.00 90.69 239 ALA A CA 1
ATOM 1842 C C . ALA A 1 239 ? 10.850 43.861 40.829 1.00 90.69 239 ALA A C 1
ATOM 1844 O O . ALA A 1 239 ? 11.832 43.122 40.765 1.00 90.69 239 ALA A O 1
ATOM 1845 N N . PRO A 1 240 ? 10.637 44.811 39.895 1.00 88.19 240 PRO A N 1
ATOM 1846 C CA . PRO A 1 240 ? 11.512 45.010 38.731 1.00 88.19 240 PRO A CA 1
ATOM 1847 C C . PRO A 1 240 ? 12.999 45.183 39.078 1.00 88.19 240 PRO A C 1
ATOM 1849 O O . PRO A 1 240 ? 13.873 44.785 38.316 1.00 88.19 240 PRO A O 1
ATOM 1852 N N . GLN A 1 241 ? 13.291 45.742 40.254 1.00 89.19 241 GLN A N 1
ATOM 1853 C CA . GLN A 1 241 ? 14.641 45.932 40.783 1.00 89.19 241 GLN A CA 1
ATOM 1854 C C . GLN A 1 241 ? 15.350 44.633 41.207 1.00 89.19 241 GLN A C 1
ATOM 1856 O O . GLN A 1 241 ? 16.536 44.672 41.516 1.00 89.19 241 GLN A O 1
ATOM 1861 N N . LEU A 1 242 ? 14.644 43.498 41.241 1.00 90.06 242 LEU A N 1
ATOM 1862 C CA . LEU A 1 242 ? 15.164 42.184 41.626 1.00 90.06 242 LEU A CA 1
ATOM 1863 C C . LEU A 1 242 ? 15.174 41.196 40.448 1.00 90.06 242 LEU A C 1
ATOM 1865 O O . LEU A 1 242 ? 15.070 39.995 40.667 1.00 90.06 242 LEU A O 1
ATOM 1869 N N . ALA A 1 243 ? 15.298 41.662 39.201 1.00 87.25 243 ALA A N 1
ATOM 1870 C CA . ALA A 1 243 ? 15.258 40.803 38.008 1.00 87.25 243 ALA A CA 1
ATOM 1871 C C . ALA A 1 243 ? 16.176 39.564 38.100 1.00 87.25 243 ALA A C 1
ATOM 1873 O O . ALA A 1 243 ? 15.734 38.447 37.827 1.00 87.25 243 ALA A O 1
ATOM 1874 N N . ASP A 1 244 ? 17.410 39.742 38.581 1.00 91.62 244 ASP A N 1
ATOM 1875 C CA . ASP A 1 244 ? 18.372 38.648 38.767 1.00 91.62 244 ASP A CA 1
ATOM 1876 C C . ASP A 1 244 ? 17.878 37.595 39.772 1.00 91.62 244 ASP A C 1
ATOM 1878 O O . ASP A 1 244 ? 18.138 36.406 39.611 1.00 91.62 244 ASP A O 1
ATOM 1882 N N . HIS A 1 245 ? 17.123 38.008 40.792 1.00 92.81 245 HIS A N 1
ATOM 1883 C CA . HIS A 1 245 ? 16.555 37.096 41.782 1.00 92.81 245 HIS A CA 1
ATOM 1884 C C . HIS A 1 245 ? 15.489 36.179 41.170 1.00 92.81 245 HIS A C 1
ATOM 1886 O O . HIS A 1 245 ? 15.535 34.972 41.390 1.00 92.81 245 HIS A O 1
ATOM 1892 N N . TYR A 1 246 ? 14.578 36.720 40.353 1.00 92.00 246 TYR A N 1
ATOM 1893 C CA . TYR A 1 246 ? 13.576 35.909 39.647 1.00 92.00 246 TYR A CA 1
ATOM 1894 C C . TYR A 1 246 ? 14.222 34.926 38.671 1.00 92.00 246 TYR A C 1
ATOM 1896 O O . TYR A 1 246 ? 13.760 33.797 38.531 1.00 92.00 246 TYR A O 1
ATOM 1904 N N . PHE A 1 247 ? 15.312 35.336 38.018 1.00 94.38 247 PHE A N 1
ATOM 1905 C CA . PHE A 1 247 ? 16.071 34.449 37.145 1.00 94.38 247 PHE A CA 1
ATOM 1906 C C . PHE A 1 247 ? 16.733 33.300 37.919 1.00 94.38 247 PHE A C 1
ATOM 1908 O O . PHE A 1 247 ? 16.668 32.154 37.482 1.00 94.38 247 PHE A O 1
ATOM 1915 N N . LEU A 1 248 ? 17.320 33.578 39.087 1.00 95.81 248 LEU A N 1
ATOM 1916 C CA . LEU A 1 248 ? 17.891 32.537 39.947 1.00 95.81 248 LEU A CA 1
ATOM 1917 C C . LEU A 1 248 ? 16.825 31.566 40.464 1.00 95.81 248 LEU A C 1
ATOM 1919 O O . LEU A 1 248 ? 17.063 30.361 40.451 1.00 95.81 248 LEU A O 1
ATOM 1923 N N . LYS A 1 249 ? 15.648 32.071 40.849 1.00 96.69 249 LYS A N 1
ATOM 1924 C CA . LYS A 1 249 ? 14.506 31.231 41.227 1.00 96.69 249 LYS A CA 1
ATOM 1925 C C . LYS A 1 249 ? 14.047 30.343 40.073 1.00 96.69 249 LYS A C 1
ATOM 1927 O O . LYS A 1 249 ? 13.918 29.145 40.266 1.00 96.69 249 LYS A O 1
ATOM 1932 N N . LEU A 1 250 ? 13.926 30.874 38.852 1.00 97.06 250 LEU A N 1
ATOM 1933 C CA . LEU A 1 250 ? 13.620 30.047 37.677 1.00 97.06 250 LEU A CA 1
ATOM 1934 C C . LEU A 1 250 ? 14.631 28.900 37.493 1.00 97.06 250 LEU A C 1
ATOM 1936 O O . LEU A 1 250 ? 14.241 27.787 37.155 1.00 97.06 250 LEU A O 1
ATOM 1940 N N . ILE A 1 251 ? 15.928 29.160 37.692 1.00 96.81 251 ILE A N 1
ATOM 1941 C CA . ILE A 1 251 ? 16.964 28.119 37.591 1.00 96.81 251 ILE A CA 1
ATOM 1942 C C . ILE A 1 251 ? 16.774 27.042 38.665 1.00 96.81 251 ILE A C 1
ATOM 1944 O O . ILE A 1 251 ? 16.936 25.859 38.361 1.00 96.81 251 ILE A O 1
ATOM 1948 N N . GLU A 1 252 ? 16.450 27.445 39.894 1.00 96.38 252 GLU A N 1
ATOM 1949 C CA . GLU A 1 252 ? 16.152 26.537 41.005 1.00 96.38 252 GLU A CA 1
ATOM 1950 C C . GLU A 1 252 ? 14.976 25.615 40.656 1.00 96.38 252 GLU A C 1
ATOM 1952 O O . GLU A 1 252 ? 15.171 24.400 40.630 1.00 96.38 252 GLU A O 1
ATOM 1957 N N . GLU A 1 253 ? 13.834 26.171 40.233 1.00 97.12 253 GLU A N 1
ATOM 1958 C CA . GLU A 1 253 ? 12.636 25.381 39.893 1.00 97.12 253 GLU A CA 1
ATOM 1959 C C . GLU A 1 253 ? 12.871 24.432 38.704 1.00 97.12 253 GLU A C 1
ATOM 1961 O O . GLU A 1 253 ? 12.397 23.298 38.675 1.00 97.12 253 GLU A O 1
ATOM 1966 N N . VAL A 1 254 ? 13.669 24.838 37.705 1.00 97.50 254 VAL A N 1
ATOM 1967 C CA . VAL A 1 254 ? 14.065 23.932 36.607 1.00 97.50 254 VAL A CA 1
ATOM 1968 C C . VAL A 1 254 ? 14.912 22.761 37.130 1.00 97.50 254 VAL A C 1
ATOM 1970 O O . VAL A 1 254 ? 14.837 21.644 36.601 1.00 97.50 254 VAL A O 1
ATOM 1973 N N . GLY A 1 255 ? 15.721 22.996 38.164 1.00 96.06 255 GLY A N 1
ATOM 1974 C CA . GLY A 1 255 ? 16.476 21.964 38.870 1.00 96.06 255 GLY A CA 1
ATOM 1975 C C . GLY A 1 255 ? 15.570 20.977 39.608 1.00 96.06 255 GLY A C 1
ATOM 1976 O O . GLY A 1 255 ? 15.747 19.762 39.450 1.00 96.06 255 GLY A O 1
ATOM 1977 N N . GLU A 1 256 ? 14.584 21.483 40.347 1.00 95.38 256 GLU A N 1
ATOM 1978 C CA . GLU A 1 256 ? 13.597 20.680 41.083 1.00 95.38 256 GLU A CA 1
ATOM 1979 C C . GLU A 1 256 ? 12.715 19.861 40.124 1.00 95.38 256 GLU A C 1
ATOM 1981 O O . GLU A 1 256 ? 12.613 18.636 40.265 1.00 95.38 256 GLU A O 1
ATOM 1986 N N . LEU A 1 257 ? 12.253 20.466 39.023 1.00 96.06 257 LEU A N 1
ATOM 1987 C CA . LEU A 1 257 ? 11.564 19.772 37.929 1.00 96.06 257 LEU A CA 1
ATOM 1988 C C . LEU A 1 257 ? 12.393 18.615 37.361 1.00 96.06 257 LEU A C 1
ATOM 1990 O O . LEU A 1 257 ? 11.888 17.510 37.139 1.00 96.06 257 LEU A O 1
ATOM 1994 N N . SER A 1 258 ? 13.687 18.845 37.128 1.00 95.62 258 SER A N 1
ATOM 1995 C CA . SER A 1 258 ? 14.599 17.807 36.645 1.00 95.62 258 SER A CA 1
ATOM 1996 C C . SER A 1 258 ? 14.681 16.627 37.620 1.00 95.62 258 SER A C 1
ATOM 1998 O O . SER A 1 258 ? 14.742 15.466 37.202 1.00 95.62 258 SER A O 1
ATOM 2000 N N . GLU A 1 259 ? 14.681 16.901 38.925 1.00 94.88 259 GLU A N 1
ATOM 2001 C CA . GLU A 1 259 ? 14.659 15.873 39.961 1.00 94.88 259 GLU A CA 1
ATOM 2002 C C . GLU A 1 259 ? 13.328 15.115 40.009 1.00 94.88 259 GLU A C 1
ATOM 2004 O O . GLU A 1 259 ? 13.342 13.880 40.048 1.00 94.88 259 GLU A O 1
ATOM 2009 N N . ALA A 1 260 ? 12.194 15.814 39.934 1.00 92.31 260 ALA A N 1
ATOM 2010 C CA . ALA A 1 260 ? 10.866 15.205 39.908 1.00 92.31 260 ALA A CA 1
ATOM 2011 C C . ALA A 1 260 ? 10.678 14.270 38.699 1.00 92.31 260 ALA A C 1
ATOM 2013 O O . ALA A 1 260 ? 10.184 13.149 38.851 1.00 92.31 260 ALA A O 1
ATOM 2014 N N . ILE A 1 261 ? 11.160 14.669 37.513 1.00 93.56 261 ILE A N 1
ATOM 2015 C CA . ILE A 1 261 ? 11.132 13.831 36.302 1.00 93.56 261 ILE A CA 1
ATOM 2016 C C . ILE A 1 261 ? 11.945 12.547 36.503 1.00 93.56 261 ILE A C 1
ATOM 2018 O O . ILE A 1 261 ? 11.472 11.463 36.157 1.00 93.56 261 ILE A O 1
ATOM 2022 N N . ARG A 1 262 ? 13.140 12.629 37.109 1.00 93.12 262 ARG A N 1
ATOM 2023 C CA . ARG A 1 262 ? 13.960 11.436 37.402 1.00 93.12 262 ARG A CA 1
ATOM 2024 C C . ARG A 1 262 ? 13.277 10.473 38.373 1.00 93.12 262 ARG A C 1
ATOM 2026 O O . ARG A 1 262 ? 13.502 9.269 38.278 1.00 93.12 262 ARG A O 1
ATOM 2033 N N . LYS A 1 263 ? 12.460 10.987 39.297 1.00 89.75 263 LYS A N 1
ATOM 2034 C CA . LYS A 1 263 ? 11.687 10.180 40.255 1.00 89.75 263 LYS A CA 1
ATOM 2035 C C . LYS A 1 263 ? 10.455 9.513 39.624 1.00 89.75 263 LYS A C 1
ATOM 2037 O O . LYS A 1 263 ? 9.940 8.564 40.203 1.00 89.75 263 LYS A O 1
ATOM 2042 N N . GLY A 1 264 ? 10.016 9.951 38.439 1.00 83.69 264 GLY A N 1
ATOM 2043 C CA . GLY A 1 264 ? 9.004 9.259 37.629 1.00 83.69 264 GLY A CA 1
ATOM 2044 C C . GLY A 1 264 ? 7.545 9.481 38.046 1.00 83.69 264 GLY A C 1
ATOM 2045 O O . GLY A 1 264 ? 6.667 8.764 37.568 1.00 83.69 264 GLY A O 1
ATOM 2046 N N . ASN A 1 265 ? 7.259 10.477 38.888 1.00 78.56 265 ASN A N 1
ATOM 2047 C CA . ASN A 1 265 ? 5.907 10.785 39.377 1.00 78.56 265 ASN A CA 1
ATOM 2048 C C . ASN A 1 265 ? 5.070 11.533 38.319 1.00 78.56 265 ASN A C 1
ATOM 2050 O O . ASN A 1 265 ? 4.806 12.727 38.447 1.00 78.56 265 ASN A O 1
ATOM 2054 N N . SER A 1 266 ? 4.701 10.827 37.248 1.00 81.62 266 SER A N 1
ATOM 2055 C CA . SER A 1 266 ? 3.977 11.373 36.090 1.00 81.62 266 SER A CA 1
ATOM 2056 C C . SER A 1 266 ? 2.454 11.333 36.267 1.00 81.62 266 SER A C 1
ATOM 2058 O O . SER A 1 266 ? 1.925 10.439 36.924 1.00 81.62 266 SER A O 1
ATOM 2060 N N . GLY A 1 267 ? 1.746 12.257 35.611 1.00 85.44 267 GLY A N 1
ATOM 2061 C CA . GLY A 1 267 ? 0.282 12.366 35.643 1.00 85.44 267 GLY A CA 1
ATOM 2062 C C . GLY A 1 267 ? -0.218 13.532 36.500 1.00 85.44 267 GLY A C 1
ATOM 2063 O O . GLY A 1 267 ? 0.577 14.281 37.060 1.00 85.44 267 GLY A O 1
ATOM 2064 N N . GLN A 1 268 ? -1.541 13.696 36.580 1.00 90.94 268 GLN A N 1
ATOM 2065 C CA . GLN A 1 268 ? -2.180 14.741 37.383 1.00 90.94 268 GLN A CA 1
ATOM 2066 C C . GLN A 1 268 ? -2.350 14.254 38.836 1.00 90.94 268 GLN A C 1
ATOM 2068 O O . GLN A 1 268 ? -3.156 13.348 39.065 1.00 90.94 268 GLN A O 1
ATOM 2073 N N . PRO A 1 269 ? -1.621 14.810 39.823 1.00 88.88 269 PRO A N 1
ATOM 2074 C CA . PRO A 1 269 ? -1.718 14.362 41.209 1.00 88.88 269 PRO A CA 1
ATOM 2075 C C . PRO A 1 269 ? -3.010 14.854 41.873 1.00 88.88 269 PRO A C 1
ATOM 2077 O O . PRO A 1 269 ? -3.552 15.908 41.531 1.00 88.88 269 PRO A O 1
ATOM 2080 N N . ALA A 1 270 ? -3.477 14.118 42.885 1.00 89.38 270 ALA A N 1
ATOM 2081 C CA . ALA A 1 270 ? -4.439 14.655 43.843 1.00 89.38 270 ALA A CA 1
ATOM 2082 C C . ALA A 1 270 ? -3.766 15.721 44.732 1.00 89.38 270 ALA A C 1
ATOM 2084 O O . ALA A 1 270 ? -2.548 15.719 44.904 1.00 89.38 270 ALA A O 1
ATOM 2085 N N . ALA A 1 271 ? -4.546 16.612 45.353 1.00 86.94 271 ALA A N 1
ATOM 2086 C CA . ALA A 1 271 ? -4.009 17.733 46.139 1.00 86.94 271 ALA A CA 1
ATOM 2087 C C . ALA A 1 271 ? -3.036 17.309 47.263 1.00 86.94 271 ALA A C 1
ATOM 2089 O O . ALA A 1 271 ? -2.065 18.000 47.549 1.00 86.94 271 ALA A O 1
ATOM 2090 N N . ASN A 1 272 ? -3.257 16.145 47.878 1.00 89.62 272 ASN A N 1
ATOM 2091 C CA . ASN A 1 272 ? -2.391 15.585 48.922 1.00 89.62 272 ASN A CA 1
ATOM 2092 C C . ASN A 1 272 ? -1.090 14.945 48.393 1.00 89.62 272 ASN A C 1
ATOM 2094 O O . ASN A 1 272 ? -0.251 14.535 49.190 1.00 89.62 272 ASN A O 1
ATOM 2098 N N . GLN A 1 273 ? -0.940 14.837 47.073 1.00 88.06 273 GLN A N 1
ATOM 2099 C CA . GLN A 1 273 ? 0.209 14.263 46.366 1.00 88.06 273 GLN A CA 1
ATOM 2100 C C . GLN A 1 273 ? 0.912 15.290 45.469 1.00 88.06 273 GLN A C 1
ATOM 2102 O O . GLN A 1 273 ? 1.831 14.925 44.741 1.00 88.06 273 GLN A O 1
ATOM 2107 N N . LEU A 1 274 ? 0.476 16.556 45.496 1.00 90.94 274 LEU A N 1
ATOM 2108 C CA . LEU A 1 274 ? 1.031 17.614 44.654 1.00 90.94 274 LEU A CA 1
ATOM 2109 C C . LEU A 1 274 ? 2.506 17.875 44.978 1.00 90.94 274 LEU A C 1
ATOM 2111 O O . LEU A 1 274 ? 3.302 18.055 44.063 1.00 90.94 274 LEU A O 1
ATOM 2115 N N . LYS A 1 275 ? 2.870 17.819 46.263 1.00 91.88 275 LYS A N 1
ATOM 2116 C CA . LYS A 1 275 ? 4.214 18.164 46.716 1.00 91.88 275 LYS A CA 1
ATOM 2117 C C . LYS A 1 275 ? 5.290 17.200 46.190 1.00 91.88 275 LYS A C 1
ATOM 2119 O O . LYS A 1 275 ? 5.203 15.995 46.438 1.00 91.88 275 LYS A O 1
ATOM 2124 N N . GLY A 1 276 ? 6.326 17.724 45.541 1.00 87.44 276 GLY A N 1
ATOM 2125 C CA . GLY A 1 276 ? 7.408 16.996 44.879 1.00 87.44 276 GLY A CA 1
ATOM 2126 C C . GLY A 1 276 ? 6.965 16.236 43.626 1.00 87.44 276 GLY A C 1
ATOM 2127 O O . GLY A 1 276 ? 7.623 15.268 43.223 1.00 87.44 276 GLY A O 1
ATOM 2128 N N . SER A 1 277 ? 5.811 16.593 43.055 1.00 93.56 277 SER A N 1
ATOM 2129 C CA . SER A 1 277 ? 5.302 16.007 41.813 1.00 93.56 277 SER A CA 1
ATOM 2130 C C . SER A 1 277 ? 5.766 16.809 40.605 1.00 93.56 277 SER A C 1
ATOM 2132 O O . SER A 1 277 ? 5.970 18.011 40.692 1.00 93.56 277 SER A O 1
ATOM 2134 N N . ILE A 1 278 ? 5.819 16.172 39.432 1.00 94.88 278 ILE A N 1
ATOM 2135 C CA . ILE A 1 278 ? 6.138 16.872 38.177 1.00 94.88 278 ILE A CA 1
ATOM 2136 C C . ILE A 1 278 ? 5.161 18.037 37.919 1.00 94.88 278 ILE A C 1
ATOM 2138 O O . ILE A 1 278 ? 5.544 19.031 37.312 1.00 94.88 278 ILE A O 1
ATOM 2142 N N . ALA A 1 279 ? 3.909 17.927 38.377 1.00 93.69 279 ALA A N 1
ATOM 2143 C CA . ALA A 1 279 ? 2.892 18.953 38.170 1.00 93.69 279 ALA A CA 1
ATOM 2144 C C . ALA A 1 279 ? 3.133 20.231 38.993 1.00 93.69 279 ALA A C 1
ATOM 2146 O O . ALA A 1 279 ? 2.873 21.314 38.479 1.00 93.69 279 ALA A O 1
ATOM 2147 N N . GLU A 1 280 ? 3.623 20.110 40.232 1.00 95.38 280 GLU A N 1
ATOM 2148 C CA . GLU A 1 280 ? 4.018 21.263 41.061 1.00 95.38 280 GLU A CA 1
ATOM 2149 C C . GLU A 1 280 ? 5.195 21.991 40.410 1.00 95.38 280 GLU A C 1
ATOM 2151 O O . GLU A 1 280 ? 5.068 23.153 40.038 1.00 95.38 280 GLU A O 1
ATOM 2156 N N . GLU A 1 281 ? 6.267 21.256 40.114 1.00 96.38 281 GLU A N 1
ATOM 2157 C CA . GLU A 1 281 ? 7.490 21.842 39.559 1.00 96.38 281 GLU A CA 1
ATOM 2158 C C . GLU A 1 281 ? 7.268 22.490 38.179 1.00 96.38 281 GLU A C 1
ATOM 2160 O O . GLU A 1 281 ? 7.847 23.524 37.845 1.00 96.38 281 GLU A O 1
ATOM 2165 N N . LEU A 1 282 ? 6.399 21.908 37.339 1.00 95.94 282 LEU A N 1
ATOM 2166 C CA . LEU A 1 282 ? 6.008 22.524 36.065 1.00 95.94 282 LEU A CA 1
ATOM 2167 C C . LEU A 1 282 ? 5.286 23.860 36.272 1.00 95.94 282 LEU A C 1
ATOM 2169 O O . LEU A 1 282 ? 5.477 24.785 35.476 1.00 95.94 282 LEU A O 1
ATOM 2173 N N . TYR A 1 283 ? 4.445 23.957 37.304 1.00 95.06 283 TYR A N 1
ATOM 2174 C CA . TYR A 1 283 ? 3.740 25.189 37.629 1.00 95.06 283 TYR A CA 1
ATOM 2175 C C . TYR A 1 283 ? 4.695 26.248 38.189 1.00 95.06 283 TYR A C 1
ATOM 2177 O O . TYR A 1 283 ? 4.612 27.398 37.766 1.00 95.06 283 TYR A O 1
ATOM 2185 N N . ASP A 1 284 ? 5.644 25.875 39.046 1.00 96.06 284 ASP A N 1
ATOM 2186 C CA . ASP A 1 284 ? 6.622 26.810 39.616 1.00 96.06 284 ASP A CA 1
ATOM 2187 C C . ASP A 1 284 ? 7.578 27.364 38.546 1.00 96.06 284 ASP A C 1
ATOM 2189 O O . ASP A 1 284 ? 7.837 28.572 38.479 1.00 96.06 284 ASP A O 1
ATOM 2193 N N . VAL A 1 285 ? 7.990 26.531 37.585 1.00 97.44 285 VAL A N 1
ATOM 2194 C CA . VAL A 1 285 ? 8.699 27.005 36.385 1.00 97.44 285 VAL A CA 1
ATOM 2195 C C . VAL A 1 285 ? 7.839 27.998 35.593 1.00 97.44 285 VAL A C 1
ATOM 2197 O O . VAL A 1 285 ? 8.318 29.076 35.225 1.00 97.44 285 VAL A O 1
ATOM 2200 N N . LEU A 1 286 ? 6.566 27.676 35.333 1.00 96.50 286 LEU A N 1
ATOM 2201 C CA . LEU A 1 286 ? 5.650 28.575 34.620 1.00 96.50 286 LEU A CA 1
ATOM 2202 C C . LEU A 1 286 ? 5.446 29.900 35.372 1.00 96.50 286 LEU A C 1
ATOM 2204 O O . LEU A 1 286 ? 5.412 30.963 34.743 1.00 96.50 286 LEU A O 1
ATOM 2208 N N . TYR A 1 287 ? 5.356 29.851 36.701 1.00 96.31 287 TYR A N 1
ATOM 2209 C CA . TYR A 1 287 ? 5.223 31.010 37.576 1.00 96.31 287 TYR A CA 1
ATOM 2210 C C . TYR A 1 287 ? 6.386 31.984 37.371 1.00 96.31 287 TYR A C 1
ATOM 2212 O O . TYR A 1 287 ? 6.165 33.159 37.055 1.00 96.31 287 TYR A O 1
ATOM 2220 N N . TYR A 1 288 ? 7.631 31.507 37.464 1.00 96.56 288 TYR A N 1
ATOM 2221 C CA . TYR A 1 288 ? 8.798 32.380 37.317 1.00 96.56 288 TYR A CA 1
ATOM 2222 C C . TYR A 1 288 ? 9.033 32.838 35.874 1.00 96.56 288 TYR A C 1
ATOM 2224 O O . TYR A 1 288 ? 9.515 33.953 35.660 1.00 96.56 288 TYR A O 1
ATOM 2232 N N . VAL A 1 289 ? 8.609 32.060 34.871 1.00 96.94 289 VAL A N 1
ATOM 2233 C CA . VAL A 1 289 ? 8.534 32.534 33.477 1.00 96.94 289 VAL A CA 1
ATOM 2234 C C . VAL A 1 289 ? 7.568 33.716 33.357 1.00 96.94 289 VAL A C 1
ATOM 2236 O O . VAL A 1 289 ? 7.916 34.732 32.751 1.00 96.94 289 VAL A O 1
ATOM 2239 N N . CYS A 1 290 ? 6.384 33.630 33.968 1.00 95.94 290 CYS A N 1
ATOM 2240 C CA . CYS A 1 290 ? 5.413 34.725 33.977 1.00 95.94 290 CYS A CA 1
ATOM 2241 C C . CYS A 1 290 ? 5.943 35.957 34.726 1.00 95.94 290 CYS A C 1
ATOM 2243 O O . CYS A 1 290 ? 5.783 37.083 34.245 1.00 95.94 290 CYS A O 1
ATOM 2245 N N . ALA A 1 291 ? 6.611 35.765 35.868 1.00 94.19 291 ALA A N 1
ATOM 2246 C CA . ALA A 1 291 ? 7.226 36.844 36.640 1.00 94.19 291 ALA A CA 1
ATOM 2247 C C . ALA A 1 291 ? 8.323 37.572 35.842 1.00 94.19 291 ALA A C 1
ATOM 2249 O O . ALA A 1 291 ? 8.318 38.803 35.760 1.00 94.19 291 ALA A O 1
ATOM 2250 N N . LEU A 1 292 ? 9.209 36.835 35.166 1.00 95.25 292 LEU A N 1
ATOM 2251 C CA . LEU A 1 292 ? 10.224 37.417 34.283 1.00 95.25 292 LEU A CA 1
ATOM 2252 C C . LEU A 1 292 ? 9.597 38.137 33.088 1.00 95.25 292 LEU A C 1
ATOM 2254 O O . LEU A 1 292 ? 9.987 39.260 32.771 1.00 95.25 292 LEU A O 1
ATOM 2258 N N . ALA A 1 293 ? 8.585 37.545 32.454 1.00 95.81 293 ALA A N 1
ATOM 2259 C CA . ALA A 1 293 ? 7.861 38.198 31.370 1.00 95.81 293 ALA A CA 1
ATOM 2260 C C . ALA A 1 293 ? 7.229 39.526 31.833 1.00 95.81 293 ALA A C 1
ATOM 2262 O O . ALA A 1 293 ? 7.338 40.532 31.133 1.00 95.81 293 ALA A O 1
ATOM 2263 N N . ASN A 1 294 ? 6.673 39.581 33.050 1.00 95.25 294 ASN A N 1
ATOM 2264 C CA . ASN A 1 294 ? 6.165 40.818 33.651 1.00 95.25 294 ASN A CA 1
ATOM 2265 C C . ASN A 1 294 ? 7.252 41.884 33.857 1.00 95.25 294 ASN A C 1
ATOM 2267 O O . ASN A 1 294 ? 6.990 43.067 33.621 1.00 95.25 294 ASN A O 1
ATOM 2271 N N . ILE A 1 295 ? 8.449 41.483 34.298 1.00 94.38 295 ILE A N 1
ATOM 2272 C CA . ILE A 1 295 ? 9.609 42.375 34.486 1.00 94.38 295 ILE A CA 1
ATOM 2273 C C . ILE A 1 295 ? 10.083 42.941 33.147 1.00 94.38 295 ILE A C 1
ATOM 2275 O O . ILE A 1 295 ? 10.415 44.119 33.057 1.00 94.38 295 ILE A O 1
ATOM 2279 N N . HIS A 1 296 ? 10.058 42.122 32.097 1.00 94.06 296 HIS A N 1
ATOM 2280 C CA . HIS A 1 296 ? 10.486 42.508 30.754 1.00 94.06 296 HIS A CA 1
ATOM 2281 C C . HIS A 1 296 ? 9.366 43.091 29.881 1.00 94.06 296 HIS A C 1
ATOM 2283 O O . HIS A 1 296 ? 9.598 43.368 28.705 1.00 94.06 296 HIS A O 1
ATOM 2289 N N . HIS A 1 297 ? 8.171 43.310 30.438 1.00 93.69 297 HIS A N 1
ATOM 2290 C CA . HIS A 1 297 ? 7.003 43.830 29.717 1.00 93.69 297 HIS A CA 1
ATOM 2291 C C . HIS A 1 297 ? 6.605 42.985 28.491 1.00 93.69 297 HIS A C 1
ATOM 2293 O O . HIS A 1 297 ? 6.190 43.516 27.460 1.00 93.69 297 HIS A O 1
ATOM 2299 N N . ILE A 1 298 ? 6.737 41.665 28.608 1.00 94.94 298 ILE A N 1
ATOM 2300 C CA . ILE A 1 298 ? 6.390 40.690 27.575 1.00 94.94 298 ILE A CA 1
ATOM 2301 C C . ILE A 1 298 ? 4.986 40.149 27.852 1.00 94.94 298 ILE A C 1
ATOM 2303 O O . ILE A 1 298 ? 4.713 39.628 28.931 1.00 94.94 298 ILE A O 1
ATOM 2307 N N . ASP A 1 299 ? 4.114 40.237 26.853 1.00 94.56 299 ASP A N 1
ATOM 2308 C CA . ASP A 1 299 ? 2.807 39.577 26.825 1.00 94.56 299 ASP A CA 1
ATOM 2309 C C . ASP A 1 299 ? 2.984 38.174 26.222 1.00 94.56 299 ASP A C 1
ATOM 2311 O O . ASP A 1 299 ? 3.414 38.034 25.066 1.00 94.56 299 ASP A O 1
ATOM 2315 N N . LEU A 1 300 ? 2.748 37.135 27.026 1.00 93.75 300 LEU A N 1
ATOM 2316 C CA . LEU A 1 300 ? 3.021 35.756 26.620 1.00 93.75 300 LEU A CA 1
ATOM 2317 C C . LEU A 1 300 ? 1.996 35.224 25.612 1.00 93.75 300 LEU A C 1
ATOM 2319 O O . LEU A 1 300 ? 2.397 34.492 24.705 1.00 93.75 300 LEU A O 1
ATOM 2323 N N . ASP A 1 301 ? 0.729 35.642 25.691 1.00 91.75 301 ASP A N 1
ATOM 2324 C CA . ASP A 1 301 ? -0.292 35.250 24.709 1.00 91.75 301 ASP A CA 1
ATOM 2325 C C . ASP A 1 301 ? 0.028 35.855 23.338 1.00 91.75 301 ASP A C 1
ATOM 2327 O O . ASP A 1 301 ? 0.101 35.147 22.330 1.00 91.75 301 ASP A O 1
ATOM 2331 N N . LYS A 1 302 ? 0.365 37.149 23.296 1.00 91.69 302 LYS A N 1
ATOM 2332 C CA . LYS A 1 302 ? 0.798 37.811 22.059 1.00 91.69 302 LYS A CA 1
ATOM 2333 C C . LYS A 1 302 ? 2.071 37.183 21.486 1.00 91.69 302 LYS A C 1
ATOM 2335 O O . LYS A 1 302 ? 2.221 37.058 20.270 1.00 91.69 302 LYS A O 1
ATOM 2340 N N . THR A 1 303 ? 3.008 36.788 22.348 1.00 92.50 303 THR A N 1
ATOM 2341 C CA . THR A 1 303 ? 4.238 36.102 21.924 1.00 92.50 303 THR A CA 1
ATOM 2342 C C . THR A 1 303 ? 3.927 34.743 21.295 1.00 92.50 303 THR A C 1
ATOM 2344 O O . THR A 1 303 ? 4.515 34.404 20.264 1.00 92.50 303 THR A O 1
ATOM 2347 N N . HIS A 1 304 ? 2.990 33.985 21.871 1.00 90.44 304 HIS A N 1
ATOM 2348 C CA . HIS A 1 304 ? 2.520 32.718 21.317 1.00 90.44 304 HIS A CA 1
ATOM 2349 C C . HIS A 1 304 ? 1.920 32.902 19.913 1.00 90.44 304 HIS A C 1
ATOM 2351 O O . HIS A 1 304 ? 2.360 32.234 18.974 1.00 90.44 304 HIS A O 1
ATOM 2357 N N . GLU A 1 305 ? 1.014 33.869 19.733 1.00 88.75 305 GLU A N 1
ATOM 2358 C CA . GLU A 1 305 ? 0.404 34.176 18.429 1.00 88.75 305 GLU A CA 1
ATOM 2359 C C . GLU A 1 305 ? 1.448 34.515 17.354 1.00 88.75 305 GLU A C 1
ATOM 2361 O O 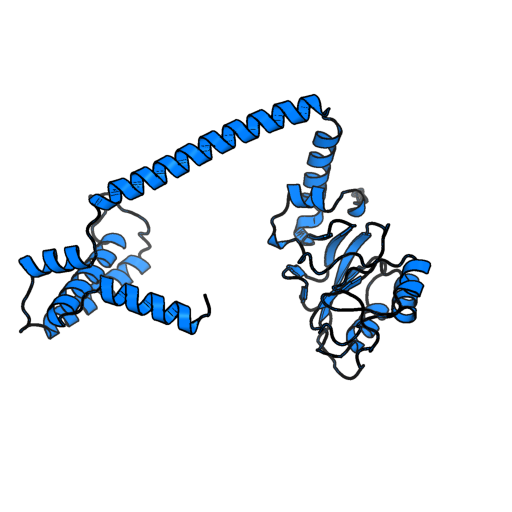. GLU A 1 305 ? 1.435 33.954 16.252 1.00 88.75 305 GLU A O 1
ATOM 2366 N N . LEU A 1 306 ? 2.393 35.405 17.678 1.00 90.00 306 LEU A N 1
ATOM 2367 C CA . LEU A 1 306 ? 3.464 35.808 16.763 1.00 90.00 306 LEU A CA 1
ATOM 2368 C C . LEU A 1 306 ? 4.370 34.627 16.391 1.00 90.00 306 LEU A C 1
ATOM 2370 O O . LEU A 1 306 ? 4.828 34.519 15.248 1.00 90.00 306 LEU A O 1
ATOM 2374 N N . LYS A 1 307 ? 4.632 33.720 17.338 1.00 86.19 307 LYS A N 1
ATOM 2375 C CA . LYS A 1 307 ? 5.481 32.552 17.097 1.00 86.19 307 LYS A CA 1
ATOM 2376 C C . LYS A 1 307 ? 4.799 31.518 16.208 1.00 86.19 307 LYS A C 1
ATOM 2378 O O . LYS A 1 307 ? 5.456 30.979 15.318 1.00 86.19 307 LYS A O 1
ATOM 2383 N N . GLU A 1 308 ? 3.504 31.288 16.396 1.00 86.88 308 GLU A N 1
ATOM 2384 C CA . GLU A 1 308 ? 2.716 30.393 15.546 1.00 86.88 308 GLU A CA 1
ATOM 2385 C C . GLU A 1 308 ? 2.645 30.892 14.100 1.00 86.88 308 GLU A C 1
ATOM 2387 O O . GLU A 1 308 ? 2.854 30.119 13.163 1.00 86.88 308 GLU A O 1
ATOM 2392 N N . GLN A 1 309 ? 2.456 32.199 13.893 1.00 86.56 309 GLN A N 1
ATOM 2393 C CA . GLN A 1 309 ? 2.529 32.804 12.557 1.00 86.56 309 GLN A CA 1
ATOM 2394 C C . GLN A 1 309 ? 3.899 32.573 11.898 1.00 86.56 309 GLN A C 1
ATOM 2396 O O . GLN A 1 309 ? 3.982 32.208 10.723 1.00 86.56 309 GLN A O 1
ATOM 2401 N N . LEU A 1 310 ? 4.984 32.728 12.661 1.00 83.19 310 LEU A N 1
ATOM 2402 C CA . LEU A 1 310 ? 6.344 32.491 12.180 1.00 83.19 310 LEU A CA 1
ATOM 2403 C C . LEU A 1 310 ? 6.615 31.011 11.863 1.00 83.19 310 LEU A C 1
ATOM 2405 O O . LEU A 1 310 ? 7.292 30.709 10.880 1.00 83.19 310 LEU A O 1
ATOM 2409 N N . ASN A 1 311 ? 6.070 30.085 12.652 1.00 79.88 311 ASN A N 1
ATOM 2410 C CA . ASN A 1 311 ? 6.188 28.649 12.400 1.00 79.88 311 ASN A CA 1
ATOM 2411 C C . ASN A 1 311 ? 5.452 28.240 11.115 1.00 79.88 311 ASN A C 1
ATOM 2413 O O . ASN A 1 311 ? 6.019 27.505 10.306 1.00 79.88 311 ASN A O 1
ATOM 2417 N N . LYS A 1 312 ? 4.245 28.767 10.874 1.00 81.25 312 LYS A N 1
ATOM 2418 C CA . LYS A 1 312 ? 3.488 28.526 9.630 1.00 81.25 312 LYS A CA 1
ATOM 2419 C C . LYS A 1 312 ? 4.274 28.953 8.391 1.00 81.25 312 LYS A C 1
ATOM 2421 O O . LYS A 1 312 ? 4.451 28.167 7.463 1.00 81.25 312 LYS A O 1
ATOM 2426 N N . MET A 1 313 ? 4.871 30.146 8.433 1.00 80.38 313 MET A N 1
ATOM 2427 C CA . MET A 1 313 ? 5.729 30.647 7.351 1.00 80.38 313 MET A CA 1
ATOM 2428 C C . MET A 1 313 ? 6.991 29.796 7.133 1.00 80.38 313 MET A C 1
ATOM 2430 O O . MET A 1 313 ? 7.421 29.613 5.998 1.00 80.38 313 MET A O 1
ATOM 2434 N N . LYS A 1 314 ? 7.601 29.272 8.204 1.00 77.31 314 LYS A N 1
ATOM 2435 C CA . LYS A 1 314 ? 8.861 28.513 8.129 1.00 77.31 314 LYS A CA 1
ATOM 2436 C C . LYS A 1 314 ? 8.677 27.058 7.688 1.00 77.31 314 LYS A C 1
ATOM 2438 O O . LYS A 1 314 ? 9.579 26.499 7.069 1.00 77.31 314 LYS A O 1
ATOM 2443 N N . TYR A 1 315 ? 7.543 26.444 8.020 1.00 76.75 315 TYR A N 1
ATOM 2444 C CA . TYR A 1 315 ? 7.291 25.016 7.796 1.00 76.75 315 TYR A CA 1
ATOM 2445 C C . TYR A 1 315 ? 6.213 24.730 6.740 1.00 76.75 315 TYR A C 1
ATOM 2447 O O . TYR A 1 315 ? 5.869 23.567 6.545 1.00 76.75 315 TYR A O 1
ATOM 2455 N N . ASN A 1 316 ? 5.722 25.763 6.041 1.00 55.97 316 ASN A N 1
ATOM 2456 C CA . ASN A 1 316 ? 4.718 25.677 4.973 1.00 55.97 316 ASN A CA 1
ATOM 2457 C C . ASN A 1 316 ? 3.493 24.829 5.376 1.00 55.97 316 ASN A C 1
ATOM 2459 O O . ASN A 1 316 ? 3.048 23.956 4.629 1.00 55.97 316 ASN A O 1
ATOM 2463 N N . ARG A 1 317 ? 3.012 25.064 6.601 1.00 54.66 317 ARG A N 1
ATOM 2464 C CA . ARG A 1 317 ? 1.760 24.527 7.145 1.00 54.66 317 ARG A CA 1
ATOM 2465 C C . ARG A 1 317 ? 0.720 25.631 7.221 1.00 54.66 317 ARG A C 1
ATOM 2467 O O . ARG A 1 317 ? 1.097 26.745 7.652 1.00 54.66 317 ARG A O 1
#

Organism: NCBI:txid1080227

Radius of gyration: 29.88 Å; chains: 1; bounding box: 56×80×74 Å

Secondary structure (DSSP, 8-state):
---------GGGS-HHHHHTTS-GGGBPPTTSEESSTTPPPEEEEEEEEE--TTB-HHHHHHHHHSPTT-EEEEES--SSSBS--HHHHHHHHHTT--EEEEEEEE--HHHHHHTT--EEEEEE-SSBPBS-----TT--EEETTEEE-TTPEEEEETTEEEEE-GGGHHHHHHHHHHHHHHHHTS-HHHHHHHHHHHHHHHHHHHHHHHHHHHHHHHHGGGS--HHHHHHHHHHH---GGGHHHHHHHHHHHHHHHHHHHHHT--S---GGG-TTSHHHHHHHHHHHHHHHHHHTT--HHHHHHHHHHHHHHHHT-